Protein AF-A0A8C0ZPJ9-F1 (afdb_monomer)

Solvent-accessible surface area (backbone atoms only — not comparable to full-atom values): 14216 Å² total; per-residue (Å²): 106,87,89,75,57,76,74,27,43,64,49,70,60,66,58,49,51,51,49,51,51,51,49,54,51,54,50,51,54,45,64,75,72,60,77,87,64,88,81,41,62,67,61,54,52,54,56,61,73,70,67,79,59,62,66,65,53,30,43,52,40,4,42,54,50,37,54,54,52,50,52,61,59,44,50,65,57,77,75,31,84,90,47,42,70,64,48,46,54,53,32,56,55,54,59,74,67,51,79,59,36,16,74,31,38,68,60,57,52,51,55,49,56,57,67,43,49,63,58,52,52,52,52,53,52,51,53,50,52,50,53,52,50,53,52,50,53,52,50,49,54,50,49,54,50,51,53,53,51,53,52,53,52,55,51,49,57,52,51,52,52,52,54,53,52,51,51,54,52,52,49,50,52,52,53,50,52,52,51,54,51,51,53,52,52,50,53,51,53,52,53,49,53,53,50,53,53,53,51,52,53,52,49,52,54,49,52,52,53,51,49,56,52,49,52,56,51,50,54,51,51,52,54,50,51,51,53,50,51,52,51,57,65,44,42,62,57,51,51,51,51,49,50,52,51,53,52,50,52,51,50,55,53,53,56,64,73,77,111

Radius of gyration: 81.46 Å; Cα contacts (8 Å, |Δi|>4): 77; chains: 1; bounding box: 153×26×232 Å

Mean predicted aligned error: 17.0 Å

Structure (mmCIF, N/CA/C/O backbone):
data_AF-A0A8C0ZPJ9-F1
#
_entry.id   AF-A0A8C0ZPJ9-F1
#
loop_
_atom_site.group_PDB
_atom_site.id
_atom_site.type_symbol
_atom_site.label_atom_id
_atom_site.label_alt_id
_atom_site.label_comp_id
_atom_site.label_asym_id
_atom_site.label_entity_id
_atom_site.label_seq_id
_atom_site.pdbx_PDB_ins_code
_atom_site.Cartn_x
_atom_site.Cartn_y
_atom_site.Cartn_z
_atom_site.occupancy
_atom_site.B_iso_or_equiv
_atom_site.auth_seq_id
_atom_site.auth_comp_id
_atom_site.auth_asym_id
_atom_site.auth_atom_id
_atom_site.pdbx_PDB_model_num
ATOM 1 N N . MET A 1 1 ? -47.859 -14.891 67.555 1.00 56.28 1 MET A N 1
ATOM 2 C CA . MET A 1 1 ? -47.066 -14.096 66.585 1.00 56.28 1 MET A CA 1
ATOM 3 C C . MET A 1 1 ? -46.122 -14.914 65.710 1.00 56.28 1 MET A C 1
ATOM 5 O O . MET A 1 1 ? -46.380 -14.980 64.520 1.00 56.28 1 MET A O 1
ATOM 9 N N . VAL A 1 2 ? -45.059 -15.542 66.245 1.00 53.25 2 VAL A N 1
ATOM 10 C CA . VAL A 1 2 ? -44.016 -16.208 65.417 1.00 53.25 2 VAL A CA 1
ATOM 11 C C . VAL A 1 2 ? -44.558 -17.363 64.554 1.00 53.25 2 VAL A C 1
ATOM 13 O O . VAL A 1 2 ? -44.005 -17.638 63.501 1.00 53.25 2 VAL A O 1
ATOM 16 N N . GLN A 1 3 ? -45.667 -17.997 64.949 1.00 61.91 3 GLN A N 1
ATOM 17 C CA . GLN A 1 3 ? -46.322 -19.062 64.173 1.00 61.91 3 GLN A CA 1
ATOM 18 C C . GLN A 1 3 ? -47.399 -18.577 63.181 1.00 61.91 3 GLN A C 1
ATOM 20 O O . GLN A 1 3 ? -47.903 -19.390 62.419 1.00 61.91 3 GLN A O 1
ATOM 25 N N . GLN A 1 4 ? -47.776 -17.290 63.186 1.00 68.12 4 GLN A N 1
ATOM 26 C CA . GLN A 1 4 ? -48.921 -16.786 62.401 1.00 68.12 4 GLN A CA 1
ATOM 27 C C . GLN A 1 4 ? -48.528 -16.000 61.141 1.00 68.12 4 GLN A C 1
ATOM 29 O O . GLN A 1 4 ? -49.365 -15.841 60.260 1.00 68.12 4 GLN A O 1
ATOM 34 N N . VAL A 1 5 ? -47.282 -15.522 61.027 1.00 73.75 5 VAL A N 1
ATOM 35 C CA . VAL A 1 5 ? -46.801 -14.774 59.851 1.00 73.75 5 VAL A CA 1
ATOM 36 C 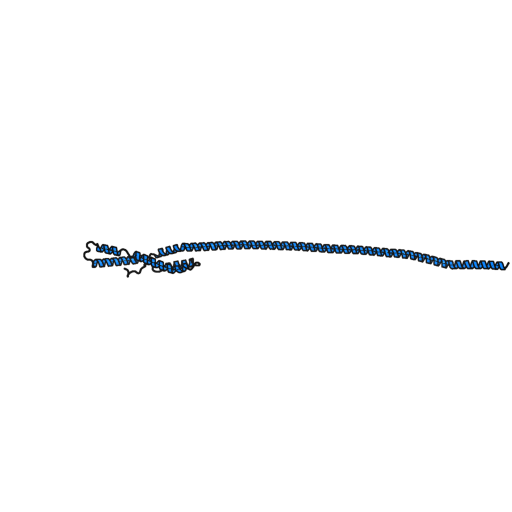C . VAL A 1 5 ? -45.525 -15.411 59.323 1.00 73.75 5 VAL A C 1
ATOM 38 O O . VAL A 1 5 ? -44.554 -15.575 60.062 1.00 73.75 5 VAL A O 1
ATOM 41 N N . SER A 1 6 ? -45.519 -15.731 58.031 1.00 81.12 6 SER A N 1
ATOM 42 C CA . SER A 1 6 ? -44.319 -16.150 57.307 1.00 81.12 6 SER A CA 1
ATOM 43 C C . SER A 1 6 ? -43.586 -14.911 56.806 1.00 81.12 6 SER A C 1
ATOM 45 O O . SER A 1 6 ? -44.037 -14.275 55.859 1.00 81.12 6 SER A O 1
ATOM 47 N N . LEU A 1 7 ? -42.456 -14.577 57.427 1.00 82.31 7 LEU A N 1
ATOM 48 C CA . LEU A 1 7 ? -41.586 -13.493 56.969 1.00 82.31 7 LEU A CA 1
ATOM 49 C C . LEU A 1 7 ? -40.670 -13.976 55.823 1.00 82.31 7 LEU A C 1
ATOM 51 O O . LEU A 1 7 ? -40.266 -15.141 55.842 1.00 82.31 7 LEU A O 1
ATOM 55 N N . PRO A 1 8 ? -40.269 -13.100 54.885 1.00 85.81 8 PRO A N 1
ATOM 56 C CA . PRO A 1 8 ? -40.706 -11.709 54.731 1.00 85.81 8 PRO A CA 1
ATOM 57 C C . PRO A 1 8 ? -42.104 -11.561 54.101 1.00 85.81 8 PRO A C 1
ATOM 59 O O . PRO A 1 8 ? -42.547 -12.405 53.324 1.00 85.81 8 PRO A O 1
ATOM 62 N N . THR A 1 9 ? -42.777 -10.456 54.423 1.00 83.81 9 THR A N 1
ATOM 63 C CA . THR A 1 9 ? -44.048 -10.025 53.817 1.00 83.81 9 THR A CA 1
ATOM 64 C C . THR A 1 9 ? -43.824 -8.831 52.891 1.00 83.81 9 THR A C 1
ATOM 66 O O . THR A 1 9 ? -42.995 -7.963 53.184 1.00 83.81 9 THR A O 1
ATOM 69 N N . ASP A 1 10 ? -44.594 -8.752 51.801 1.00 83.31 10 ASP A N 1
ATOM 70 C CA . ASP A 1 10 ? -44.470 -7.699 50.776 1.00 83.31 10 ASP A CA 1
ATOM 71 C C . ASP A 1 10 ? -44.721 -6.293 51.322 1.00 83.31 10 ASP A C 1
ATOM 73 O O . ASP A 1 10 ? -44.114 -5.317 50.883 1.00 83.31 10 ASP A O 1
ATOM 77 N N . THR A 1 11 ? -45.586 -6.189 52.327 1.00 80.94 11 THR A N 1
ATOM 78 C CA . THR A 1 11 ? -45.900 -4.932 53.002 1.00 80.94 11 THR A CA 1
ATOM 79 C C . THR A 1 11 ? -45.712 -5.072 54.507 1.00 80.94 11 THR A C 1
ATOM 81 O O . THR A 1 11 ? -45.752 -6.175 55.058 1.00 80.94 11 THR A O 1
ATOM 84 N N . LEU A 1 12 ? -45.532 -3.941 55.196 1.00 80.94 12 LEU A N 1
ATOM 85 C CA . LEU A 1 12 ? -45.555 -3.903 56.663 1.00 80.94 12 LEU A CA 1
ATOM 86 C C . LEU A 1 12 ? -46.961 -4.129 57.232 1.00 80.94 12 LEU A C 1
ATOM 88 O O . LEU A 1 12 ? -47.083 -4.419 58.417 1.00 80.94 12 LEU A O 1
ATOM 92 N N . GLN A 1 13 ? -48.005 -4.005 56.412 1.00 82.12 13 GLN A N 1
ATOM 93 C CA . GLN A 1 13 ? -49.389 -4.050 56.867 1.00 82.12 13 GLN A CA 1
ATOM 94 C C . GLN A 1 13 ? -49.740 -5.416 57.469 1.00 82.12 13 GLN A C 1
ATOM 96 O O . GLN A 1 13 ? -50.181 -5.486 58.608 1.00 82.12 13 GLN A O 1
ATOM 101 N N . GLU A 1 14 ? -49.431 -6.502 56.760 1.00 81.31 14 GLU A N 1
ATOM 102 C CA . GLU A 1 14 ? -49.690 -7.876 57.213 1.00 81.31 14 GLU A CA 1
ATOM 103 C C . GLU A 1 14 ? -49.063 -8.198 58.594 1.00 81.31 14 GLU A C 1
ATOM 105 O O . GLU A 1 14 ? -49.792 -8.606 59.505 1.00 81.31 14 GLU A O 1
ATOM 110 N N . PRO A 1 15 ? -47.755 -7.974 58.841 1.00 81.75 15 PRO A N 1
ATOM 111 C CA . PRO A 1 15 ? -47.165 -8.226 60.154 1.00 81.75 15 PRO A CA 1
ATOM 112 C C . PRO A 1 15 ? -47.636 -7.238 61.233 1.00 81.75 15 PRO A C 1
ATOM 114 O O . PRO A 1 15 ? -47.671 -7.613 62.407 1.00 81.75 15 PRO A O 1
ATOM 117 N N . LEU A 1 16 ? -48.010 -6.001 60.878 1.00 82.56 16 LEU A N 1
ATOM 118 C CA . LEU A 1 16 ? -48.587 -5.027 61.816 1.00 82.56 16 LEU A CA 1
ATOM 119 C C . LEU A 1 16 ? -50.011 -5.408 62.243 1.00 82.56 16 LEU A C 1
ATOM 121 O O . LEU A 1 16 ? -50.351 -5.276 63.423 1.00 82.56 16 LEU A O 1
ATOM 125 N N . ASP A 1 17 ? -50.823 -5.921 61.323 1.00 82.81 17 ASP A N 1
ATOM 126 C CA . ASP A 1 17 ? -52.197 -6.347 61.592 1.00 82.81 17 ASP A CA 1
ATOM 127 C C . ASP A 1 17 ? -52.212 -7.567 62.516 1.00 82.81 17 ASP A C 1
ATOM 129 O O . ASP A 1 17 ? -52.909 -7.568 63.537 1.00 82.81 17 ASP A O 1
ATOM 133 N N . VAL A 1 18 ? -51.355 -8.561 62.249 1.00 82.38 18 VAL A N 1
ATOM 134 C CA . VAL A 1 18 ? -51.201 -9.726 63.137 1.00 82.38 18 VAL A CA 1
ATOM 135 C C . VAL A 1 18 ? -50.643 -9.324 64.505 1.00 82.38 18 VAL A C 1
ATOM 137 O O . VAL A 1 18 ? -51.079 -9.851 65.531 1.00 82.38 18 VAL A O 1
ATOM 140 N N . HIS A 1 19 ? -49.727 -8.352 64.562 1.00 81.12 19 HIS A N 1
ATOM 141 C CA . HIS A 1 19 ? -49.244 -7.793 65.831 1.00 81.12 19 HIS A CA 1
ATOM 142 C C . HIS A 1 19 ? -50.356 -7.153 66.647 1.00 81.12 19 HIS A C 1
ATOM 144 O O . HIS A 1 19 ? -50.456 -7.367 67.855 1.00 81.12 19 HIS A O 1
ATOM 150 N N . THR A 1 20 ? -51.209 -6.383 65.982 1.00 82.06 20 THR A N 1
ATOM 151 C CA . THR A 1 20 ? -52.334 -5.695 66.612 1.00 82.06 20 THR A CA 1
ATOM 152 C C . THR A 1 20 ? -53.370 -6.695 67.130 1.00 82.06 20 THR A C 1
ATOM 154 O O . THR A 1 20 ? -53.852 -6.542 68.254 1.00 82.06 20 THR A O 1
ATOM 157 N N . ALA A 1 21 ? -53.655 -7.756 66.368 1.00 82.56 21 ALA A N 1
ATOM 158 C CA . ALA A 1 21 ? -54.536 -8.843 66.793 1.00 82.56 21 ALA A CA 1
ATO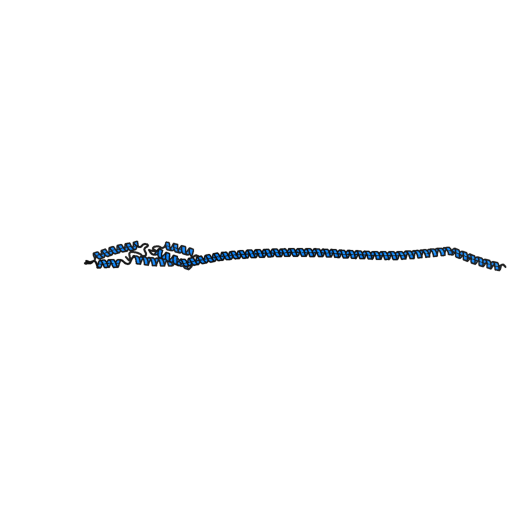M 159 C C . ALA A 1 21 ? -53.980 -9.598 68.015 1.00 82.56 21 ALA A C 1
ATOM 161 O O . ALA A 1 21 ? -54.666 -9.697 69.032 1.00 82.56 21 ALA A O 1
ATOM 162 N N . CYS A 1 22 ? -52.714 -10.032 67.970 1.00 80.81 22 CYS A N 1
ATOM 163 C CA . CYS A 1 22 ? -52.048 -10.690 69.102 1.00 80.81 22 CYS A CA 1
ATOM 164 C C . CYS A 1 22 ? -51.976 -9.790 70.345 1.00 80.81 22 CYS A C 1
ATOM 166 O O . CYS A 1 22 ? -52.149 -10.275 71.460 1.00 80.81 22 CYS A O 1
ATOM 168 N N . LYS A 1 23 ? -51.738 -8.481 70.182 1.00 77.88 23 LYS A N 1
ATOM 169 C CA . LYS A 1 23 ? -51.766 -7.518 71.295 1.00 77.88 23 LYS A CA 1
ATOM 170 C C . LYS A 1 23 ? -53.137 -7.466 71.958 1.00 77.88 23 LYS A C 1
ATOM 172 O O . LYS A 1 23 ? -53.210 -7.496 73.182 1.00 77.88 23 LYS A O 1
ATOM 177 N N . ARG A 1 24 ? -54.209 -7.385 71.164 1.00 82.62 24 ARG A N 1
ATOM 178 C CA . ARG A 1 24 ? -55.585 -7.349 71.675 1.00 82.62 24 ARG A CA 1
ATOM 179 C C . ARG A 1 24 ? -55.914 -8.615 72.468 1.00 82.62 24 ARG A C 1
ATOM 181 O O . ARG A 1 24 ? -56.459 -8.512 73.559 1.00 82.62 24 ARG A O 1
ATOM 188 N N . GLU A 1 25 ? -55.540 -9.778 71.944 1.00 82.75 25 GLU A N 1
ATOM 189 C CA . GLU A 1 25 ? -55.744 -11.073 72.601 1.00 82.75 25 GLU A CA 1
ATOM 190 C C . GLU A 1 25 ? -54.926 -11.200 73.896 1.00 82.75 25 GLU A C 1
ATOM 192 O O . GLU A 1 25 ? -55.468 -11.562 74.934 1.00 82.75 25 GLU A O 1
ATOM 197 N N . ALA A 1 26 ? -53.647 -10.808 73.879 1.00 80.50 26 ALA A N 1
ATOM 198 C CA . ALA A 1 26 ? -52.793 -10.827 75.067 1.00 80.50 26 ALA A CA 1
ATOM 199 C C . ALA A 1 26 ? -53.312 -9.905 76.183 1.00 80.50 26 ALA A C 1
ATOM 201 O O . ALA A 1 26 ? -53.250 -10.270 77.354 1.00 80.50 26 ALA A O 1
ATOM 202 N N . ILE A 1 27 ? -53.839 -8.726 75.825 1.00 80.12 27 ILE A N 1
ATOM 203 C CA . ILE A 1 27 ? -54.490 -7.823 76.781 1.00 80.12 27 ILE A CA 1
ATOM 204 C C . ILE A 1 27 ? -55.758 -8.475 77.342 1.00 80.12 27 ILE A C 1
ATOM 206 O O . ILE A 1 27 ? -55.944 -8.452 78.551 1.00 80.12 27 ILE A O 1
ATOM 210 N N . ALA A 1 28 ? -56.605 -9.088 76.509 1.00 83.75 28 ALA A N 1
ATOM 211 C CA . ALA A 1 28 ? -57.825 -9.752 76.975 1.00 83.75 28 ALA A CA 1
ATOM 212 C C . ALA A 1 28 ? -57.526 -10.882 77.978 1.00 83.75 28 ALA A C 1
ATOM 214 O O . ALA A 1 28 ? -58.084 -10.888 79.072 1.00 83.75 28 ALA A O 1
ATOM 215 N N . VAL A 1 29 ? -56.573 -11.764 77.658 1.00 83.75 29 VAL A N 1
ATOM 216 C CA . VAL A 1 29 ? -56.131 -12.846 78.558 1.00 83.75 29 VAL A CA 1
ATOM 217 C C . VAL A 1 29 ? -55.549 -12.291 79.862 1.00 83.75 29 VAL A C 1
ATOM 219 O O . VAL A 1 29 ? -55.811 -12.818 80.940 1.00 83.75 29 VAL A O 1
ATOM 222 N N . PHE A 1 30 ? -54.775 -11.205 79.791 1.00 83.12 30 PHE A N 1
ATOM 223 C CA . PHE A 1 30 ? -54.250 -10.542 80.984 1.00 83.12 30 PHE A CA 1
ATOM 224 C C . PHE A 1 30 ? -55.369 -9.959 81.862 1.00 83.12 30 PHE A C 1
ATOM 226 O O . PHE A 1 30 ? -55.326 -10.110 83.081 1.00 83.12 30 PHE A O 1
ATOM 233 N N . MET A 1 31 ? -56.394 -9.347 81.265 1.00 79.88 31 MET A N 1
ATOM 234 C CA . MET A 1 31 ? -57.540 -8.802 82.002 1.00 79.88 31 MET A CA 1
ATOM 235 C C . MET A 1 31 ? -58.374 -9.900 82.678 1.00 79.88 31 MET A C 1
ATOM 237 O O . MET A 1 31 ? -58.888 -9.671 83.766 1.00 79.88 31 MET A O 1
ATOM 241 N N . GLU A 1 32 ? -58.478 -11.092 82.080 1.00 83.88 32 GLU A N 1
ATOM 242 C CA . GLU A 1 32 ? -59.177 -12.240 82.682 1.00 83.88 32 GLU A CA 1
ATOM 243 C C . GLU A 1 32 ? -58.419 -12.865 83.863 1.00 83.88 32 GLU A C 1
ATOM 245 O O . GLU A 1 32 ? -59.039 -13.381 84.792 1.00 83.88 32 GLU A O 1
ATOM 250 N N . LEU A 1 33 ? -57.082 -12.840 83.830 1.00 81.00 33 LEU A N 1
ATOM 251 C CA . LEU A 1 33 ? -56.228 -13.531 84.805 1.00 81.00 33 LEU A CA 1
ATOM 252 C C . LEU A 1 33 ? -55.614 -12.612 85.869 1.00 81.00 33 LEU A C 1
ATOM 254 O O . LEU A 1 33 ? -55.061 -13.106 86.855 1.00 81.00 33 LEU A O 1
ATOM 258 N N . SER A 1 34 ? -55.659 -11.293 85.679 1.00 78.44 34 SER A N 1
ATOM 259 C CA . SER A 1 34 ? -55.078 -10.341 86.628 1.00 78.44 34 SER A CA 1
ATOM 260 C C . SER A 1 34 ? -56.004 -10.092 87.823 1.00 78.44 34 SER A C 1
ATOM 262 O O . SER A 1 34 ? -57.226 -10.032 87.703 1.00 78.44 34 SER A O 1
ATOM 264 N N . PHE A 1 35 ? -55.412 -9.946 89.009 1.00 72.19 35 PHE A N 1
ATOM 265 C CA . PHE A 1 35 ? -56.122 -9.619 90.244 1.00 72.19 35 PHE A CA 1
ATOM 266 C C . PHE A 1 35 ? -55.352 -8.521 90.986 1.00 72.19 35 PHE A C 1
ATOM 268 O O . PHE A 1 35 ? -54.168 -8.702 91.270 1.00 72.19 35 PHE A O 1
ATOM 275 N N . LYS A 1 36 ? -56.032 -7.411 91.317 1.00 76.06 36 LYS A N 1
ATOM 276 C CA . LYS A 1 36 ? -55.493 -6.233 92.036 1.00 76.06 36 LYS A CA 1
ATOM 277 C C . LYS A 1 36 ? -54.350 -5.475 91.331 1.00 76.06 36 LYS A C 1
ATOM 279 O O . LYS A 1 36 ? -53.351 -5.148 91.966 1.00 76.06 36 LYS A O 1
ATOM 284 N N . ASP A 1 37 ? -54.498 -5.147 90.046 1.00 77.38 37 ASP A N 1
ATOM 285 C CA . ASP A 1 37 ? -53.611 -4.185 89.354 1.00 77.38 37 ASP A CA 1
ATOM 286 C C . ASP A 1 37 ? -54.162 -2.746 89.443 1.00 77.38 37 ASP A C 1
ATOM 288 O O . ASP A 1 37 ? -54.372 -2.073 88.437 1.00 77.38 37 ASP A O 1
ATOM 292 N N . ASP A 1 38 ? -54.451 -2.275 90.662 1.00 73.69 38 ASP A N 1
ATOM 293 C CA . ASP A 1 38 ? -55.139 -0.990 90.889 1.00 73.69 38 ASP A CA 1
ATOM 294 C C . ASP A 1 38 ? -54.315 0.223 90.404 1.00 73.69 38 ASP A C 1
ATOM 296 O O . ASP A 1 38 ? -54.875 1.268 90.071 1.00 73.69 38 ASP A O 1
ATOM 300 N N . ASN A 1 39 ? -52.989 0.064 90.313 1.00 78.56 39 ASN A N 1
ATOM 301 C CA . ASN A 1 39 ? -52.046 1.096 89.872 1.00 78.56 39 ASN A CA 1
ATOM 302 C C . ASN A 1 39 ? -51.645 0.970 88.387 1.00 78.56 39 ASN A C 1
ATOM 304 O O . ASN A 1 39 ? -50.845 1.776 87.923 1.00 78.56 39 ASN A O 1
ATOM 308 N N . GLN A 1 40 ? -52.159 -0.028 87.651 1.00 78.81 40 GLN A N 1
ATOM 309 C CA . GLN A 1 40 ? -51.849 -0.308 86.234 1.00 78.81 40 GLN A CA 1
ATOM 310 C C . GLN A 1 40 ? -50.366 -0.596 85.906 1.00 78.81 40 GLN A C 1
ATOM 312 O O . GLN A 1 40 ? -49.996 -0.676 84.732 1.00 78.81 40 GLN A O 1
ATOM 317 N N . GLU A 1 41 ? -49.498 -0.796 86.903 1.00 79.25 41 GLU A N 1
ATOM 318 C CA . GLU A 1 41 ? -48.062 -1.029 86.684 1.00 79.25 41 GLU A CA 1
ATOM 319 C C . GLU A 1 41 ? -47.800 -2.317 85.886 1.00 79.25 41 GLU A C 1
ATOM 321 O O . GLU A 1 41 ? -46.882 -2.371 85.058 1.00 79.25 41 GLU A O 1
ATOM 326 N N . LEU A 1 42 ? -48.599 -3.369 86.109 1.00 76.06 42 LEU A N 1
ATOM 327 C CA . LEU A 1 42 ? -48.441 -4.637 85.393 1.00 76.06 42 LEU A CA 1
ATOM 328 C C . LEU A 1 42 ? -48.941 -4.519 83.945 1.00 76.06 42 LEU A C 1
ATOM 330 O O . LEU A 1 42 ? -48.289 -5.035 83.027 1.00 76.06 42 LEU A O 1
ATOM 334 N N . GLN A 1 43 ? -50.034 -3.784 83.722 1.00 75.62 43 GLN A N 1
ATOM 335 C CA . GLN A 1 43 ? -50.542 -3.458 82.390 1.00 75.62 43 GLN A CA 1
ATOM 336 C C . GLN A 1 43 ? -49.552 -2.606 81.572 1.00 75.62 43 GLN A C 1
ATOM 338 O O . GLN A 1 43 ? -49.296 -2.916 80.403 1.00 75.62 43 GLN A O 1
ATOM 343 N N . GLU A 1 44 ? -48.938 -1.578 82.165 1.00 77.88 44 GLU A N 1
ATOM 344 C CA . GLU A 1 44 ? -47.917 -0.759 81.494 1.00 77.88 44 GLU A CA 1
ATOM 345 C C . GLU A 1 44 ? -46.712 -1.605 81.060 1.00 77.88 44 GLU A C 1
ATOM 347 O O . GLU A 1 44 ? -46.240 -1.511 79.919 1.00 77.88 44 GLU A O 1
ATOM 352 N N . ARG A 1 45 ? -46.250 -2.512 81.931 1.00 76.75 45 ARG A N 1
ATOM 353 C CA . ARG A 1 45 ? -45.131 -3.416 81.626 1.00 76.75 45 ARG A CA 1
ATOM 354 C C . ARG A 1 45 ? -45.440 -4.355 80.454 1.00 76.75 45 ARG A C 1
ATOM 356 O O . ARG A 1 45 ? -44.561 -4.593 79.621 1.00 76.75 45 ARG A O 1
ATOM 363 N N . LEU A 1 46 ? -46.677 -4.849 80.349 1.00 76.88 46 LEU A N 1
ATOM 364 C CA . LEU A 1 46 ? -47.131 -5.707 79.246 1.00 76.88 46 LEU A CA 1
ATOM 365 C C . LEU A 1 46 ? -47.110 -4.970 77.896 1.00 76.88 46 LEU A C 1
ATOM 367 O O . LEU A 1 46 ? -46.638 -5.516 76.892 1.00 76.88 46 LEU A O 1
ATOM 371 N N . VAL A 1 47 ? -47.580 -3.718 77.862 1.00 72.69 47 VAL A N 1
ATOM 372 C CA . VAL A 1 47 ? -47.604 -2.895 76.639 1.00 72.69 47 VAL A CA 1
ATOM 373 C C . VAL A 1 47 ? -46.185 -2.619 76.131 1.00 72.69 47 VAL A C 1
ATOM 375 O O . VAL A 1 47 ? -45.936 -2.719 74.924 1.00 72.69 47 VAL A O 1
ATOM 378 N N . VAL A 1 48 ? -45.243 -2.336 77.038 1.00 67.81 48 VAL A N 1
ATOM 379 C CA . VAL A 1 48 ? -43.837 -2.053 76.704 1.00 67.81 48 VAL A CA 1
ATOM 380 C C . VAL A 1 48 ? -43.134 -3.274 76.100 1.00 67.81 48 VAL A C 1
ATOM 382 O O . VAL A 1 48 ? -42.458 -3.146 75.076 1.00 67.81 48 VAL A O 1
ATOM 385 N N . ILE A 1 49 ? -43.323 -4.468 76.674 1.00 66.69 49 ILE A N 1
ATOM 386 C CA . ILE A 1 49 ? -42.702 -5.712 76.178 1.00 66.69 49 ILE A CA 1
ATOM 387 C C . ILE A 1 49 ? -43.204 -6.057 74.764 1.00 66.69 49 ILE A C 1
ATOM 389 O O . ILE A 1 49 ? -42.432 -6.511 73.918 1.00 66.69 49 ILE A O 1
ATOM 393 N N . ASN A 1 50 ? -44.472 -5.764 74.464 1.00 62.34 50 ASN A N 1
ATOM 394 C CA . ASN A 1 50 ? -45.083 -6.056 73.168 1.00 62.34 50 ASN A CA 1
ATOM 395 C C . ASN A 1 50 ? -44.810 -5.003 72.076 1.00 62.34 50 ASN A C 1
ATOM 397 O O . ASN A 1 50 ? -45.275 -5.168 70.951 1.00 62.34 50 ASN A O 1
ATOM 401 N N . PHE A 1 51 ? -44.102 -3.898 72.329 1.00 56.62 51 PHE A N 1
ATOM 402 C CA . PHE A 1 51 ? -44.050 -2.799 71.351 1.00 56.62 51 PHE A CA 1
ATOM 403 C C . PHE A 1 51 ? -42.961 -2.917 70.270 1.00 56.62 51 PHE A C 1
ATOM 405 O O . PHE A 1 51 ? -43.076 -2.266 69.237 1.00 56.62 51 PHE A O 1
ATOM 412 N N . LYS A 1 52 ? -41.917 -3.737 70.452 1.00 55.72 52 LYS A N 1
ATOM 413 C CA . LYS A 1 52 ? -40.625 -3.456 69.789 1.00 55.72 52 LYS A CA 1
ATOM 414 C C . LYS A 1 52 ? -40.156 -4.323 68.610 1.00 55.72 52 LYS A C 1
ATOM 416 O O . LYS A 1 52 ? -39.063 -4.062 68.127 1.00 55.72 52 LYS A O 1
ATOM 421 N N . ALA A 1 53 ? -40.888 -5.325 68.116 1.00 64.19 53 ALA A N 1
ATOM 422 C CA . ALA A 1 53 ? -40.220 -6.388 67.337 1.00 64.19 53 ALA A CA 1
ATOM 423 C C . ALA A 1 53 ? -40.695 -6.768 65.910 1.00 64.19 53 ALA A C 1
ATOM 425 O O . ALA A 1 53 ? -39.886 -7.395 65.224 1.00 64.19 53 ALA A O 1
ATOM 426 N N . PRO A 1 54 ? -41.918 -6.493 65.413 1.00 65.94 54 PRO A N 1
ATOM 427 C CA . PRO A 1 54 ? -42.371 -7.121 64.161 1.00 65.94 54 PRO A CA 1
ATOM 428 C C . PRO A 1 54 ? -41.835 -6.457 62.880 1.00 65.94 54 PRO A C 1
ATOM 430 O O . PRO A 1 54 ? -41.469 -7.174 61.951 1.00 65.94 54 PRO A O 1
ATOM 433 N N . SER A 1 55 ? -41.724 -5.123 62.827 1.00 70.38 55 SER A N 1
ATOM 434 C CA . SER A 1 55 ? -41.228 -4.411 61.634 1.00 70.38 55 SER A CA 1
ATOM 435 C C . SER A 1 55 ? -39.745 -4.681 61.375 1.00 70.38 55 SER A C 1
ATOM 437 O O . SER A 1 55 ? -39.378 -5.069 60.272 1.00 70.38 55 SER A O 1
ATOM 439 N N . LEU A 1 56 ? -38.911 -4.584 62.417 1.00 78.00 56 LEU A N 1
ATOM 440 C CA . LEU A 1 56 ? -37.471 -4.847 62.335 1.00 78.00 56 LEU A CA 1
ATOM 441 C C . LEU A 1 56 ? -37.173 -6.279 61.873 1.00 78.00 56 LEU A C 1
ATOM 443 O O . LEU A 1 56 ? -36.311 -6.486 61.024 1.00 78.00 56 LEU A O 1
ATOM 447 N N . LYS A 1 57 ? -37.920 -7.270 62.380 1.00 81.25 57 LYS A N 1
ATOM 448 C CA . LYS A 1 57 ? -37.766 -8.671 61.957 1.00 81.25 57 LYS A CA 1
ATOM 449 C C . LYS A 1 57 ? -38.180 -8.889 60.499 1.00 81.25 57 LYS A C 1
ATOM 451 O O . LYS A 1 57 ? -37.548 -9.691 59.818 1.00 81.25 57 LYS A O 1
ATOM 456 N N . ASN A 1 58 ? -39.211 -8.189 60.015 1.00 84.88 58 ASN A N 1
ATOM 457 C CA . ASN A 1 58 ? -39.621 -8.263 58.610 1.00 84.88 58 ASN A CA 1
ATOM 458 C C . ASN A 1 58 ? -38.592 -7.610 57.678 1.00 84.88 58 ASN A C 1
ATOM 460 O O . ASN A 1 58 ? -38.239 -8.185 56.652 1.00 84.88 58 ASN A O 1
ATOM 464 N N . GLU A 1 59 ? -38.077 -6.437 58.050 1.00 87.00 59 GLU A N 1
ATOM 465 C CA . GLU A 1 59 ? -37.021 -5.752 57.300 1.00 87.00 59 GLU A CA 1
ATOM 466 C C . GLU A 1 59 ? -35.745 -6.592 57.225 1.00 87.00 59 GLU A C 1
ATOM 468 O O . GLU A 1 59 ? -35.179 -6.743 56.145 1.00 87.00 59 GLU A O 1
ATOM 473 N N . GLU A 1 60 ? -35.315 -7.192 58.339 1.00 87.94 60 GLU A N 1
ATOM 474 C CA . GLU A 1 60 ? -34.127 -8.048 58.366 1.00 87.94 60 GLU A CA 1
ATOM 475 C C . GLU A 1 60 ? -34.315 -9.323 57.525 1.00 87.94 60 GLU A C 1
ATOM 477 O O . GLU A 1 60 ? -33.410 -9.719 56.785 1.00 87.94 60 GLU A O 1
ATOM 482 N N . ALA A 1 61 ? -35.494 -9.952 57.593 1.00 88.25 61 ALA A N 1
ATOM 483 C CA . ALA A 1 61 ? -35.827 -11.109 56.764 1.00 88.25 61 ALA A CA 1
ATOM 484 C C . ALA A 1 61 ? -35.869 -10.749 55.269 1.00 88.25 61 ALA A C 1
ATOM 486 O O . ALA A 1 61 ? -35.317 -11.481 54.447 1.00 88.25 61 ALA A O 1
ATOM 487 N N . SER A 1 62 ? -36.465 -9.602 54.923 1.00 90.81 62 SER A N 1
ATOM 488 C CA . SER A 1 62 ? -36.542 -9.094 53.549 1.00 90.81 62 SER A CA 1
ATOM 489 C C . SER A 1 62 ? -35.153 -8.771 53.001 1.00 90.81 62 SER A C 1
ATOM 491 O O . SER A 1 62 ? -34.827 -9.177 51.887 1.00 90.81 62 SER A O 1
ATOM 493 N N . LEU A 1 63 ? -34.298 -8.134 53.807 1.00 91.50 63 LEU A N 1
ATOM 494 C CA . LEU A 1 63 ? -32.912 -7.843 53.452 1.00 91.50 63 LEU A CA 1
ATOM 495 C C . LEU A 1 63 ? -32.124 -9.128 53.163 1.00 91.50 63 LEU A C 1
ATOM 497 O O . LEU A 1 63 ? -31.517 -9.246 52.098 1.00 91.50 63 LEU A O 1
ATOM 501 N N . LYS A 1 64 ? -32.166 -10.104 54.082 1.00 92.38 64 LYS A N 1
ATOM 502 C CA . LYS A 1 64 ? -31.465 -11.392 53.935 1.00 92.38 64 LYS A CA 1
ATOM 503 C C . LYS A 1 64 ? -31.932 -12.159 52.700 1.00 92.38 64 LYS A C 1
ATOM 505 O O . LYS A 1 64 ? -31.096 -12.659 51.949 1.00 92.38 64 LYS A O 1
ATOM 510 N N . TYR A 1 65 ? -33.245 -12.231 52.479 1.00 92.19 65 TYR A N 1
ATOM 511 C CA . TYR A 1 65 ? -33.824 -12.900 51.315 1.00 92.19 65 TYR A CA 1
ATOM 512 C C . TYR A 1 65 ? -33.389 -12.229 50.005 1.00 92.19 65 TYR A C 1
ATOM 514 O O . TYR A 1 65 ? -32.823 -12.886 49.132 1.00 92.19 65 TYR A O 1
ATOM 522 N N . CYS A 1 66 ? -33.559 -10.906 49.903 1.00 92.25 66 CYS A N 1
ATOM 523 C CA . CYS A 1 66 ? -33.199 -10.140 48.712 1.00 92.25 66 CYS A CA 1
ATOM 524 C C . CYS A 1 66 ? -31.711 -10.250 48.371 1.00 92.25 66 CYS A C 1
ATOM 526 O O . CYS A 1 66 ? -31.370 -10.426 47.205 1.00 92.25 66 CYS A O 1
ATOM 528 N N . GLN A 1 67 ? -30.822 -10.165 49.365 1.00 92.00 67 GLN A N 1
ATOM 529 C CA . GLN A 1 67 ? -29.381 -10.306 49.146 1.00 92.00 67 GLN A CA 1
ATOM 530 C C . GLN A 1 67 ? -29.003 -11.714 48.671 1.00 92.00 67 GLN A C 1
ATOM 532 O O . GLN A 1 67 ? -28.168 -11.854 47.777 1.00 92.00 67 GLN A O 1
ATOM 537 N N . ALA A 1 68 ? -29.612 -12.756 49.248 1.00 92.88 68 ALA A N 1
ATOM 538 C CA . ALA A 1 68 ? -29.330 -14.139 48.878 1.00 92.88 68 ALA A CA 1
ATOM 539 C C . ALA A 1 68 ? -29.788 -14.458 47.449 1.00 92.88 68 ALA A C 1
ATOM 541 O O . ALA A 1 68 ? -29.018 -15.038 46.684 1.00 92.88 68 ALA A O 1
ATOM 542 N N . GLU A 1 69 ? -31.005 -14.057 47.076 1.00 93.62 69 GLU A N 1
ATOM 543 C CA . GLU A 1 69 ? -31.516 -14.280 45.721 1.00 93.62 69 GLU A CA 1
ATOM 544 C C . GLU A 1 69 ? -30.763 -13.441 44.691 1.00 93.62 69 GLU A C 1
ATOM 546 O O . GLU A 1 69 ? -30.323 -13.985 43.680 1.00 93.62 69 GLU A O 1
ATOM 551 N N . LEU A 1 70 ? -30.500 -12.160 44.981 1.00 92.38 70 LEU A N 1
ATOM 552 C CA . LEU A 1 70 ? -29.714 -11.296 44.100 1.00 92.38 70 LEU A CA 1
ATOM 553 C C . LEU A 1 70 ? -28.319 -11.876 43.830 1.00 92.38 70 LEU A C 1
ATOM 555 O O . LEU A 1 70 ? -27.852 -11.853 42.693 1.00 92.38 70 LEU A O 1
ATOM 559 N N . LYS A 1 71 ? -27.658 -12.436 44.852 1.00 90.88 71 LYS A N 1
ATOM 560 C CA . LYS A 1 71 ? -26.352 -13.087 44.696 1.00 90.88 71 LYS A CA 1
ATOM 561 C C . LYS A 1 71 ? -26.418 -14.278 43.735 1.00 90.88 71 LYS A C 1
ATOM 563 O O . LYS A 1 71 ? -25.534 -14.404 42.899 1.00 90.88 71 LYS A O 1
ATOM 568 N N . LYS A 1 72 ? -27.461 -15.112 43.822 1.00 90.81 72 LYS A N 1
ATOM 569 C CA . LYS A 1 72 ? -27.647 -16.262 42.920 1.00 90.81 72 LYS A CA 1
ATOM 570 C C . LYS A 1 72 ? -27.891 -15.818 41.483 1.00 90.81 72 LYS A C 1
ATOM 572 O O . LYS A 1 72 ? -27.235 -16.295 40.567 1.00 90.81 72 LYS A O 1
ATOM 577 N N . ILE A 1 73 ? -28.825 -14.889 41.272 1.00 91.69 73 ILE A N 1
ATOM 578 C CA . ILE A 1 73 ? -29.178 -14.471 39.909 1.00 91.69 73 ILE A CA 1
ATOM 579 C C . ILE A 1 73 ? -28.054 -13.671 39.242 1.00 91.69 73 ILE A C 1
ATOM 581 O O . ILE A 1 73 ? -27.942 -13.714 38.025 1.00 91.69 73 ILE A O 1
ATOM 585 N N . SER A 1 74 ? -27.215 -12.968 40.015 1.00 90.00 74 SER A N 1
ATOM 586 C CA . SER A 1 74 ? -26.099 -12.161 39.494 1.00 90.00 74 SER A CA 1
ATOM 587 C C . SER A 1 74 ? -24.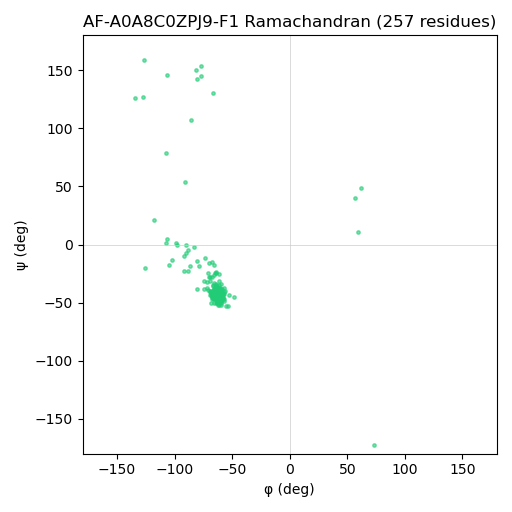788 -12.931 39.315 1.00 90.00 74 SER A C 1
ATOM 589 O O . SER A 1 74 ? -23.843 -12.380 38.755 1.00 90.00 74 SER A O 1
ATOM 591 N N . GLU A 1 75 ? -24.726 -14.200 39.717 1.00 87.62 75 GLU A N 1
ATOM 592 C CA . GLU A 1 75 ? -23.550 -15.067 39.558 1.00 87.62 75 GLU A CA 1
ATOM 593 C C . GLU A 1 75 ? -23.028 -15.124 38.100 1.00 87.62 75 GLU A C 1
ATOM 595 O O . GLU A 1 75 ? -21.832 -14.905 37.890 1.00 87.62 75 GLU A O 1
ATOM 600 N N . PRO A 1 76 ? -23.887 -15.239 37.061 1.00 84.25 76 PRO A N 1
ATOM 601 C CA . PRO A 1 76 ? -23.452 -15.232 35.657 1.00 84.25 76 PRO A CA 1
ATOM 602 C C . PRO A 1 76 ? -22.843 -13.899 35.184 1.00 84.25 76 PRO A C 1
ATOM 604 O O . PRO A 1 76 ? -22.168 -13.844 34.150 1.00 84.25 76 PRO A O 1
ATOM 607 N N . LEU A 1 77 ? -23.083 -12.804 35.914 1.00 82.50 77 LEU A N 1
ATOM 608 C CA . LEU A 1 77 ? -22.551 -11.479 35.586 1.00 82.50 77 LEU A CA 1
ATOM 609 C C . LEU A 1 77 ? -21.036 -11.396 35.835 1.00 82.50 77 LEU A C 1
ATOM 611 O O . LEU A 1 77 ? -20.352 -10.589 35.212 1.00 82.50 77 LEU A O 1
ATOM 615 N N . ILE A 1 78 ? -20.510 -12.246 36.723 1.00 69.19 78 ILE A N 1
ATOM 616 C CA . ILE A 1 78 ? -19.081 -12.319 37.058 1.00 69.19 78 ILE A CA 1
ATOM 617 C C . ILE A 1 78 ? -18.290 -12.999 35.928 1.00 69.19 78 ILE A C 1
ATOM 619 O O . ILE A 1 78 ? -17.137 -12.653 35.672 1.00 69.19 78 ILE A O 1
ATOM 623 N N . GLU A 1 79 ? -18.912 -13.940 35.216 1.00 66.12 79 GLU A N 1
ATOM 624 C CA . GLU A 1 79 ? -18.234 -14.783 34.224 1.00 66.12 79 GLU A CA 1
ATOM 625 C C . GLU A 1 79 ? -18.274 -14.204 32.797 1.00 66.12 79 GLU A C 1
ATOM 627 O O . GLU A 1 79 ? -17.413 -14.508 31.970 1.00 66.12 79 GLU A O 1
ATOM 632 N N . SER A 1 80 ? -19.231 -13.323 32.486 1.00 62.31 80 SER A N 1
ATOM 633 C CA . SER A 1 80 ? -19.534 -12.905 31.108 1.00 62.31 80 SER A CA 1
ATOM 634 C C . SER A 1 80 ? -19.081 -11.476 30.771 1.00 62.31 80 SER A C 1
ATOM 636 O O . SER A 1 80 ? -19.870 -10.541 30.664 1.00 62.31 80 SER A O 1
ATOM 638 N N . HIS A 1 81 ? -17.784 -11.297 30.503 1.00 63.75 81 HIS A N 1
ATOM 639 C CA . HIS A 1 81 ? -17.234 -9.987 30.113 1.00 63.75 81 HIS A CA 1
ATOM 640 C C . HIS A 1 81 ? -17.708 -9.496 28.728 1.00 63.75 81 HIS A C 1
ATOM 642 O O . HIS A 1 81 ? -17.792 -8.291 28.503 1.00 63.75 81 HIS A O 1
ATOM 648 N N . SER A 1 82 ? -18.036 -10.398 27.793 1.00 69.00 82 SER A N 1
ATOM 649 C CA . SER A 1 82 ? -18.446 -10.042 26.421 1.00 69.00 82 SER A CA 1
ATOM 650 C C . SER A 1 82 ? -19.950 -9.793 26.252 1.00 69.00 82 SER A C 1
ATOM 652 O O . SER A 1 82 ? -20.343 -9.084 25.330 1.00 69.00 82 SER A O 1
ATOM 654 N N . LEU A 1 83 ? -20.789 -10.344 27.136 1.00 77.44 83 LEU A N 1
ATOM 655 C CA . LEU A 1 83 ? -22.258 -10.252 27.082 1.00 77.44 83 LEU A CA 1
ATOM 656 C C . LEU A 1 83 ? -22.847 -9.531 28.300 1.00 77.44 83 LEU A C 1
ATOM 658 O O . LEU A 1 83 ? -24.030 -9.672 28.599 1.00 77.44 83 LEU A O 1
ATOM 662 N N . TYR A 1 84 ? -22.029 -8.736 28.988 1.00 83.44 84 TYR A N 1
ATOM 663 C CA . TYR A 1 84 ? -22.368 -8.103 30.258 1.00 83.44 84 TYR A CA 1
ATOM 664 C C . TYR A 1 84 ? -23.736 -7.393 30.253 1.00 83.44 84 TYR A C 1
ATOM 666 O O . TYR A 1 84 ? -24.532 -7.593 31.163 1.00 83.44 84 TYR A O 1
ATOM 674 N N . LEU A 1 85 ? -24.048 -6.614 29.208 1.00 82.06 85 LEU A N 1
ATOM 675 C CA . LEU A 1 85 ? -25.332 -5.904 29.079 1.00 82.06 85 LEU A CA 1
ATOM 676 C C . LEU A 1 85 ? -26.532 -6.853 28.947 1.00 82.06 85 LEU A C 1
ATOM 678 O O . LEU A 1 85 ? -27.571 -6.634 29.567 1.00 82.06 85 LEU A O 1
ATOM 682 N N . GLU A 1 86 ? -26.390 -7.915 28.154 1.00 84.88 86 GLU A N 1
ATOM 683 C CA . GLU A 1 86 ? -27.456 -8.895 27.939 1.00 84.88 86 GLU A CA 1
ATOM 684 C C . GLU A 1 86 ? -27.708 -9.715 29.210 1.00 84.88 86 GLU A C 1
ATOM 686 O O . GLU A 1 86 ? -28.853 -9.963 29.591 1.00 84.88 86 GLU A O 1
ATOM 691 N N . VAL A 1 87 ? -26.634 -10.098 29.902 1.00 87.50 87 VAL A N 1
ATOM 692 C CA . VAL A 1 87 ? -26.718 -10.815 31.175 1.00 87.50 87 VAL A CA 1
ATOM 693 C C . VAL A 1 87 ? -27.290 -9.907 32.262 1.00 87.50 87 VAL A C 1
ATOM 695 O O . VAL A 1 87 ? -28.190 -10.339 32.977 1.00 87.50 87 VAL A O 1
ATOM 698 N N . LYS A 1 88 ? -26.888 -8.631 32.331 1.00 88.12 88 LYS A N 1
ATOM 699 C CA . LYS A 1 88 ? -27.469 -7.645 33.256 1.00 88.12 88 LYS A CA 1
ATOM 700 C C . LYS A 1 88 ? -28.979 -7.511 33.063 1.00 88.12 88 LYS A C 1
ATOM 702 O O . LYS A 1 88 ? -29.710 -7.628 34.039 1.00 88.12 88 LYS A O 1
ATOM 707 N N . MET A 1 89 ? -29.463 -7.351 31.828 1.00 88.50 89 MET A N 1
ATOM 708 C CA . MET A 1 89 ? -30.910 -7.286 31.565 1.00 88.50 89 MET A CA 1
ATOM 709 C C . MET A 1 89 ? -31.657 -8.523 32.084 1.00 88.50 89 MET A C 1
ATOM 711 O O . MET A 1 89 ? -32.738 -8.394 32.658 1.00 88.50 89 MET A O 1
ATOM 715 N N . LYS A 1 90 ? -31.077 -9.720 31.924 1.00 90.81 90 LYS A N 1
ATOM 716 C CA . LYS A 1 90 ? -31.663 -10.965 32.447 1.00 90.81 90 LYS A CA 1
ATOM 717 C C . LYS A 1 90 ? -31.694 -10.982 33.979 1.00 90.81 90 LYS A C 1
ATOM 719 O O . LYS A 1 90 ? -32.688 -11.423 34.547 1.00 90.81 90 LYS A O 1
ATOM 724 N N . VAL A 1 91 ? -30.657 -10.465 34.642 1.00 91.00 91 VAL A N 1
ATOM 725 C CA . VAL A 1 91 ? -30.613 -10.304 36.108 1.00 91.00 91 VAL A CA 1
ATOM 726 C C . VAL A 1 91 ? -31.699 -9.345 36.593 1.00 91.00 91 VAL A C 1
ATOM 728 O O . VAL A 1 91 ? -32.414 -9.662 37.541 1.00 91.00 91 VAL A O 1
ATOM 731 N N . GLU A 1 92 ? -31.859 -8.194 35.938 1.00 91.06 92 GLU A N 1
ATOM 732 C CA . GLU A 1 92 ? -32.878 -7.205 36.307 1.00 91.06 92 GLU A CA 1
ATOM 733 C C . GLU A 1 92 ? -34.297 -7.774 36.167 1.00 91.06 92 GLU A C 1
ATOM 735 O O . GLU A 1 92 ? -35.113 -7.630 37.078 1.00 91.06 92 GLU A O 1
ATOM 740 N N . GLN A 1 93 ? -34.576 -8.482 35.067 1.00 92.00 93 GLN A N 1
ATOM 741 C CA . GLN A 1 93 ? -35.857 -9.162 34.857 1.00 92.00 93 GLN A CA 1
ATOM 742 C C . GLN A 1 93 ? -36.100 -10.267 35.889 1.00 92.00 93 GLN A C 1
ATOM 744 O O . GLN A 1 93 ? -37.184 -10.342 36.463 1.00 92.00 93 GLN A O 1
ATOM 749 N N . ALA A 1 94 ? -35.096 -11.108 36.155 1.00 92.25 94 ALA A N 1
ATOM 750 C CA . ALA A 1 94 ? -35.208 -12.183 37.136 1.00 92.25 94 ALA A CA 1
ATOM 751 C C . ALA A 1 94 ? -35.489 -11.641 38.545 1.00 92.25 94 ALA A C 1
ATOM 753 O O . ALA A 1 94 ? -36.313 -12.208 39.258 1.00 92.25 94 ALA A O 1
ATOM 754 N N . TYR A 1 95 ? -34.862 -10.523 38.924 1.00 92.06 95 TYR A N 1
ATOM 755 C CA . TYR A 1 95 ? -35.080 -9.895 40.226 1.00 92.06 95 TYR A CA 1
ATOM 756 C C . TYR A 1 95 ? -36.504 -9.342 40.386 1.00 92.06 95 TYR A C 1
ATOM 758 O O . TYR A 1 95 ? -37.117 -9.526 41.434 1.00 92.06 95 TYR A O 1
ATOM 766 N N . GLN A 1 96 ? -37.060 -8.708 39.345 1.00 88.12 96 GLN A N 1
ATOM 767 C CA . GLN A 1 96 ? -38.431 -8.171 39.364 1.00 88.12 96 GLN A CA 1
ATOM 768 C C . GLN A 1 96 ? -39.510 -9.255 39.490 1.00 88.12 96 GLN A C 1
ATOM 770 O O . GLN A 1 96 ? -40.614 -8.971 39.950 1.00 88.12 96 GLN A O 1
ATOM 775 N N . LEU A 1 97 ? -39.201 -10.484 39.074 1.00 90.94 97 LEU A N 1
ATOM 776 C CA . LEU A 1 97 ? -40.115 -11.625 39.122 1.00 90.94 97 LEU A CA 1
ATOM 777 C C . LEU A 1 97 ? -40.023 -12.426 40.432 1.00 90.94 97 LEU A C 1
ATOM 779 O O . LEU A 1 97 ? -40.743 -13.415 40.585 1.00 90.94 97 LEU A O 1
ATOM 783 N N . LEU A 1 98 ? -39.151 -12.040 41.373 1.00 88.56 98 LEU A N 1
ATOM 784 C CA . LEU A 1 98 ? -39.006 -12.750 42.641 1.00 88.56 98 LEU A CA 1
ATOM 785 C C . LEU A 1 98 ? -40.277 -12.620 43.501 1.00 88.56 98 LEU A C 1
ATOM 787 O O . LEU A 1 98 ? -40.755 -11.509 43.740 1.00 88.56 98 LEU A O 1
ATOM 791 N N . PRO A 1 99 ? -40.820 -13.733 44.021 1.00 83.19 99 PRO A N 1
ATOM 792 C CA . PRO A 1 99 ? -41.954 -13.684 44.930 1.00 83.19 99 PRO A CA 1
ATOM 793 C C . PRO A 1 99 ? -41.512 -13.259 46.337 1.00 83.19 99 PRO A C 1
ATOM 795 O O . PRO A 1 99 ? -40.462 -13.679 46.817 1.00 83.19 99 PRO A O 1
ATOM 798 N N . ARG A 1 100 ? -42.362 -12.504 47.046 1.00 80.19 100 ARG A N 1
ATOM 799 C CA . ARG A 1 100 ? -42.207 -12.195 48.482 1.00 80.19 100 ARG A CA 1
ATOM 800 C C . ARG A 1 100 ? -40.872 -11.534 48.843 1.00 80.19 100 ARG A C 1
ATOM 802 O O . ARG A 1 100 ? -40.279 -11.838 49.873 1.00 80.19 100 ARG A O 1
ATOM 809 N N . THR A 1 101 ? -40.375 -10.619 48.016 1.00 79.81 101 THR A N 1
ATOM 810 C CA . THR A 1 101 ? -39.105 -9.917 48.276 1.00 79.81 101 THR A CA 1
ATOM 811 C C . THR A 1 101 ? -39.161 -9.039 49.527 1.00 79.81 101 THR A C 1
ATOM 813 O O . THR A 1 101 ? -38.142 -8.794 50.177 1.00 79.81 101 THR A O 1
ATOM 816 N N . GLY A 1 102 ? -40.360 -8.604 49.914 1.00 83.81 102 GLY A N 1
ATOM 817 C CA . GLY A 1 102 ? -40.578 -7.785 51.094 1.00 83.81 102 GLY A CA 1
ATOM 818 C C . GLY A 1 102 ? -40.119 -6.335 50.944 1.00 83.81 102 GLY A C 1
ATOM 819 O O . GLY A 1 102 ? -39.731 -5.869 49.873 1.00 83.81 102 GLY A O 1
ATOM 820 N N . VAL A 1 103 ? -40.156 -5.611 52.059 1.00 85.62 103 VAL A N 1
ATOM 821 C CA . VAL A 1 103 ? -40.043 -4.143 52.116 1.00 85.62 103 VAL A CA 1
ATOM 822 C C . VAL A 1 103 ? -38.670 -3.571 51.725 1.00 85.62 103 VAL A C 1
ATOM 824 O O . VAL A 1 103 ? -38.570 -2.376 51.458 1.00 85.62 103 VAL A O 1
ATOM 827 N N . LYS A 1 104 ? -37.610 -4.391 51.671 1.00 90.00 104 LYS A N 1
ATOM 828 C CA . LYS A 1 104 ? -36.231 -3.976 51.340 1.00 90.00 104 LYS A CA 1
ATOM 829 C C . LYS A 1 104 ? -35.816 -4.228 49.884 1.00 90.00 104 LYS A C 1
ATOM 831 O O . LYS A 1 104 ? -34.693 -3.886 49.518 1.00 90.00 104 LYS A O 1
ATOM 836 N N . ALA A 1 105 ? -36.700 -4.764 49.040 1.00 89.06 105 ALA A N 1
ATOM 837 C CA . ALA A 1 105 ? -36.380 -5.152 47.660 1.00 89.06 105 ALA A CA 1
ATOM 838 C C . ALA A 1 105 ? -35.748 -4.023 46.823 1.00 89.06 105 ALA A C 1
ATOM 840 O O . ALA A 1 105 ? -34.656 -4.166 46.275 1.00 89.06 105 ALA A O 1
ATOM 841 N N . ASN A 1 106 ? -36.400 -2.858 46.783 1.00 87.75 106 ASN A N 1
ATOM 842 C CA . ASN A 1 106 ? -35.927 -1.721 45.988 1.00 87.75 106 ASN A CA 1
ATOM 843 C C . ASN A 1 106 ? -34.571 -1.186 46.469 1.00 87.75 106 ASN A C 1
ATOM 845 O O . ASN A 1 106 ? -33.731 -0.829 45.647 1.00 87.75 106 ASN A O 1
ATOM 849 N N . GLU A 1 107 ? -34.351 -1.136 47.785 1.00 91.12 107 GLU A N 1
ATOM 850 C CA . GLU A 1 107 ? -33.099 -0.646 48.374 1.00 91.12 107 GLU A CA 1
ATOM 851 C C . GLU A 1 107 ? -31.924 -1.544 47.968 1.00 91.12 107 GLU A C 1
ATOM 853 O O . GLU A 1 107 ? -30.929 -1.058 47.429 1.00 91.12 107 GLU A O 1
ATOM 858 N N . VAL A 1 108 ? -32.082 -2.863 48.133 1.00 92.81 108 VAL A N 1
ATOM 859 C CA . VAL A 1 108 ? -31.059 -3.858 47.780 1.00 92.81 108 VAL A CA 1
ATOM 860 C C . VAL A 1 108 ? -30.727 -3.814 46.288 1.00 92.81 108 VAL A C 1
ATOM 862 O O . VAL A 1 108 ? -29.553 -3.825 45.910 1.00 92.81 108 VAL A O 1
ATOM 865 N N . PHE A 1 109 ? -31.747 -3.723 45.435 1.00 91.69 109 PHE A N 1
ATOM 866 C CA . PHE A 1 109 ? -31.558 -3.674 43.990 1.00 91.69 109 PHE A CA 1
ATOM 867 C C . PHE A 1 109 ? -30.836 -2.406 43.528 1.00 91.69 109 PHE A C 1
ATOM 869 O O . PHE A 1 109 ? -29.918 -2.476 42.712 1.00 91.69 109 PHE A O 1
ATOM 876 N N . GLN A 1 110 ? -31.185 -1.245 44.088 1.00 91.62 110 GLN A N 1
ATOM 877 C CA . GLN A 1 110 ? -30.512 0.016 43.767 1.00 91.62 110 GLN A CA 1
ATOM 878 C C . GLN A 1 110 ? -29.033 -0.004 44.166 1.00 91.62 110 GLN A C 1
ATOM 880 O O . GLN A 1 110 ? -28.182 0.409 43.377 1.00 91.62 110 GLN A O 1
ATOM 885 N N . THR A 1 111 ? -28.698 -0.536 45.346 1.00 92.25 111 THR A N 1
ATOM 886 C CA . THR A 1 111 ? -27.293 -0.685 45.766 1.00 92.25 111 THR A CA 1
ATOM 887 C C . THR A 1 111 ? -26.505 -1.586 44.812 1.00 92.25 111 THR A C 1
ATOM 889 O O . THR A 1 111 ? -25.347 -1.301 44.504 1.00 92.25 111 THR A O 1
ATOM 892 N N . PHE A 1 112 ? -27.127 -2.647 44.294 1.00 91.56 112 PHE A N 1
ATOM 893 C CA . PHE A 1 112 ? -26.513 -3.508 43.285 1.00 91.56 112 PHE A CA 1
ATOM 894 C C . PHE A 1 112 ? -26.280 -2.788 41.955 1.00 91.56 112 PHE A C 1
ATOM 896 O O . PHE A 1 112 ? -25.179 -2.844 41.417 1.00 91.56 112 PHE A O 1
ATOM 903 N N . LEU A 1 113 ? -27.268 -2.060 41.434 1.00 89.62 113 LEU A N 1
ATOM 904 C CA . LEU A 1 113 ? -27.083 -1.294 40.197 1.00 89.62 113 LEU A 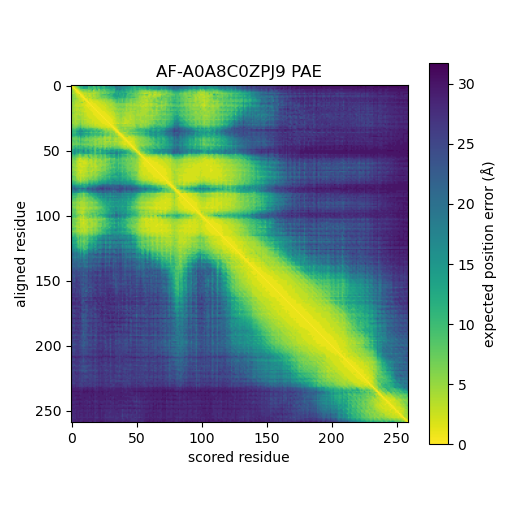CA 1
ATOM 905 C C . LEU A 1 113 ? -25.955 -0.262 40.330 1.00 89.62 113 LEU A C 1
ATOM 907 O O . LEU A 1 113 ? -25.162 -0.082 39.407 1.00 89.62 113 LEU A O 1
ATOM 911 N N . GLN A 1 114 ? -25.839 0.370 41.499 1.00 91.25 114 GLN A N 1
ATOM 912 C CA . GLN A 1 114 ? -24.752 1.302 41.790 1.00 91.25 114 GLN A CA 1
ATOM 913 C C . GLN A 1 114 ? -23.382 0.617 41.838 1.00 91.25 114 GLN A C 1
ATOM 915 O O . GLN A 1 114 ? -22.416 1.172 41.315 1.00 91.25 114 GLN A O 1
ATOM 920 N N . SER A 1 115 ? -23.278 -0.589 42.408 1.00 89.81 115 SER A N 1
ATOM 921 C CA . SER A 1 115 ? -22.004 -1.322 42.446 1.00 89.81 115 SER A CA 1
ATOM 922 C C . SER A 1 115 ? -21.525 -1.747 41.052 1.00 89.81 115 SER A C 1
ATOM 924 O O . SER A 1 115 ? -20.321 -1.837 40.816 1.00 89.81 115 SER A O 1
ATOM 926 N N . GLN A 1 116 ? -22.448 -1.918 40.102 1.00 88.50 116 GLN A N 1
ATOM 927 C CA . GLN A 1 116 ? -22.154 -2.261 38.708 1.00 88.50 116 GLN A CA 1
ATOM 928 C C . GLN A 1 116 ? -21.684 -1.078 37.841 1.00 88.50 116 GLN A C 1
ATOM 930 O O . GLN A 1 116 ? -21.055 -1.285 36.801 1.00 88.50 116 GLN A O 1
ATOM 935 N N . ALA A 1 117 ? -21.924 0.168 38.263 1.00 86.56 117 ALA A N 1
ATOM 936 C CA . ALA A 1 117 ? -21.651 1.357 37.450 1.00 86.56 117 ALA A CA 1
ATOM 937 C C . ALA A 1 117 ? -20.169 1.507 37.043 1.00 86.56 117 ALA A C 1
ATOM 939 O O . ALA A 1 117 ? -19.859 1.988 35.950 1.00 86.56 117 ALA A O 1
ATOM 940 N N . ALA A 1 118 ? -19.235 1.086 37.904 1.00 86.75 118 ALA A N 1
ATOM 941 C CA . ALA A 1 118 ? -17.803 1.126 37.602 1.00 86.75 118 ALA A CA 1
ATOM 942 C C . ALA A 1 118 ? -17.424 0.149 36.475 1.00 86.75 118 ALA A C 1
ATOM 944 O O . ALA A 1 118 ? -16.669 0.511 35.567 1.00 86.75 118 ALA A O 1
ATOM 945 N N . THR A 1 119 ? -17.990 -1.058 36.504 1.00 84.56 119 THR A N 1
ATOM 946 C CA . THR A 1 119 ? -17.791 -2.094 35.483 1.00 84.56 119 THR A CA 1
ATOM 947 C C . THR A 1 119 ? -18.349 -1.642 34.136 1.00 84.56 119 THR A C 1
ATOM 949 O O . THR A 1 119 ? -17.643 -1.697 33.131 1.00 84.56 119 THR A O 1
ATOM 952 N N . GLU A 1 120 ? -19.564 -1.084 34.114 1.00 84.06 120 GLU A N 1
ATOM 953 C CA . GLU A 1 120 ? -20.171 -0.529 32.894 1.00 84.06 120 GLU A CA 1
ATOM 954 C C . GLU A 1 120 ? -19.336 0.584 32.275 1.00 84.06 120 GLU A C 1
ATOM 956 O O . GLU A 1 120 ? -19.100 0.602 31.065 1.00 84.06 120 GLU A O 1
ATOM 961 N N . LYS A 1 121 ? -18.841 1.500 33.112 1.00 86.94 121 LYS A N 1
ATOM 962 C CA . LYS A 1 121 ? -17.978 2.588 32.658 1.00 86.94 121 LYS A CA 1
ATOM 963 C C . LYS A 1 121 ? -16.691 2.055 32.024 1.00 86.94 121 LYS A C 1
ATOM 965 O O . LYS A 1 121 ? -16.276 2.575 30.988 1.00 86.94 121 LYS A O 1
ATOM 970 N N . SER A 1 122 ? -16.087 1.022 32.612 1.00 87.25 122 SER A N 1
ATOM 971 C CA . SER A 1 122 ? -14.879 0.372 32.085 1.00 87.25 122 SER A CA 1
ATOM 972 C C . SER A 1 122 ? -15.129 -0.304 30.728 1.00 87.25 122 SER A C 1
ATOM 974 O O . SER A 1 122 ? -14.370 -0.102 29.773 1.00 87.25 122 SER A O 1
ATOM 976 N N . ILE A 1 123 ? -16.242 -1.036 30.597 1.00 84.94 123 ILE A N 1
ATOM 977 C CA . ILE A 1 123 ? -16.645 -1.684 29.339 1.00 84.94 123 ILE A CA 1
ATOM 978 C C . ILE A 1 123 ? -16.880 -0.634 28.247 1.00 84.94 123 ILE A C 1
ATOM 980 O O . ILE A 1 123 ? -16.343 -0.756 27.146 1.00 84.94 123 ILE A O 1
ATOM 984 N N . LEU A 1 124 ? -17.614 0.440 28.555 1.00 84.81 124 LEU A N 1
ATOM 985 C CA . LEU A 1 124 ? -17.899 1.513 27.600 1.00 84.81 124 LEU A CA 1
ATOM 986 C C . LEU A 1 124 ? -16.615 2.202 27.108 1.00 84.81 124 LEU A C 1
ATOM 988 O O . LEU A 1 124 ? -16.465 2.461 25.912 1.00 84.81 124 LEU A O 1
ATOM 992 N N . GLN A 1 125 ? -15.674 2.482 28.015 1.00 85.25 125 GLN A N 1
ATOM 993 C CA . GLN A 1 125 ? -14.374 3.060 27.664 1.00 85.25 125 GLN A CA 1
ATOM 994 C C . GLN A 1 125 ? -13.564 2.128 26.755 1.00 85.25 125 GLN A C 1
ATOM 996 O O . GLN A 1 125 ? -13.003 2.591 25.762 1.00 85.25 125 GLN A O 1
ATOM 1001 N N . SER A 1 126 ? -13.561 0.825 27.046 1.00 84.31 126 SER A N 1
ATOM 1002 C CA . SER A 1 126 ? -12.865 -0.187 26.240 1.00 84.31 126 SER A CA 1
ATOM 1003 C C . SER A 1 126 ? -13.441 -0.282 24.824 1.00 84.31 126 SER A C 1
ATOM 1005 O O . SER A 1 126 ? -12.695 -0.233 23.849 1.00 84.31 126 SER A O 1
ATOM 1007 N N . VAL A 1 127 ? -14.771 -0.330 24.687 1.00 82.69 127 VAL A N 1
ATOM 1008 C CA . VAL A 1 127 ? -15.456 -0.351 23.379 1.00 82.69 127 VAL A CA 1
ATOM 1009 C C . VAL A 1 127 ? -15.176 0.922 22.577 1.00 82.69 127 VAL A C 1
ATOM 1011 O O . VAL A 1 127 ? -14.924 0.857 21.370 1.00 82.69 127 VAL A O 1
ATOM 1014 N N . LYS A 1 128 ? -15.178 2.089 23.233 1.00 83.19 128 LYS A N 1
ATOM 1015 C CA . LYS A 1 128 ? -14.850 3.362 22.583 1.00 83.19 128 LYS A CA 1
ATOM 1016 C C . LYS A 1 128 ? -13.405 3.377 22.076 1.00 83.19 128 LYS A C 1
ATOM 1018 O O . LYS A 1 128 ? -13.182 3.752 20.927 1.00 83.19 128 LYS A O 1
ATOM 1023 N N . ALA A 1 129 ? -12.455 2.918 22.891 1.00 85.69 129 ALA A N 1
ATOM 1024 C CA . ALA A 1 129 ? -11.048 2.819 22.509 1.00 85.69 129 ALA A CA 1
ATOM 1025 C C . ALA A 1 129 ? -10.835 1.850 21.332 1.00 85.69 129 ALA A C 1
ATOM 1027 O O . ALA A 1 129 ? -10.101 2.178 20.402 1.00 85.69 129 ALA A O 1
ATOM 1028 N N . LEU A 1 130 ? -11.524 0.701 21.321 1.00 84.81 130 LEU A N 1
ATOM 1029 C CA . LEU A 1 130 ? -11.502 -0.236 20.191 1.00 84.81 130 LEU A CA 1
ATOM 1030 C C . LEU A 1 130 ? -12.048 0.411 18.913 1.00 84.81 130 LEU A C 1
ATOM 1032 O O . LEU A 1 130 ? -11.405 0.345 17.871 1.00 84.81 130 LEU A O 1
ATOM 1036 N N . THR A 1 131 ? -13.184 1.106 19.001 1.00 83.94 131 THR A N 1
ATOM 1037 C CA . THR A 1 131 ? -13.802 1.785 17.849 1.00 83.94 131 THR A CA 1
ATOM 1038 C C . THR A 1 131 ? -12.904 2.893 17.286 1.00 83.94 131 THR A C 1
ATOM 1040 O O . THR A 1 131 ? -12.807 3.075 16.071 1.00 83.94 131 THR A O 1
ATOM 1043 N N . GLU A 1 132 ? -12.254 3.671 18.154 1.00 88.00 132 GLU A N 1
ATOM 1044 C CA . GLU A 1 132 ? -11.288 4.694 17.741 1.00 88.00 132 GLU A CA 1
ATOM 1045 C C . GLU A 1 132 ? -10.049 4.059 17.096 1.00 88.00 132 GLU A C 1
ATOM 1047 O O . GLU A 1 132 ? -9.641 4.502 16.023 1.00 88.00 132 GLU A O 1
ATOM 1052 N N . GLY A 1 133 ? -9.521 2.974 17.673 1.00 86.06 133 GLY A N 1
ATOM 1053 C CA . GLY A 1 133 ? -8.412 2.201 17.108 1.00 86.06 133 GLY A CA 1
ATOM 1054 C C . GLY A 1 133 ? -8.728 1.580 15.741 1.00 86.06 133 GLY A C 1
ATOM 1055 O O . GLY A 1 133 ? -7.909 1.614 14.827 1.00 86.06 133 GLY A O 1
ATOM 1056 N N . GLU A 1 134 ? -9.937 1.058 15.537 1.00 86.12 134 GLU A N 1
ATOM 1057 C CA . GLU A 1 134 ? -10.365 0.545 14.230 1.00 86.12 134 GLU A CA 1
ATOM 1058 C C . GLU A 1 134 ? -10.438 1.656 13.177 1.00 86.12 134 GLU A C 1
ATOM 1060 O O . GLU A 1 134 ? -10.013 1.462 12.032 1.00 86.12 134 GLU A O 1
ATOM 1065 N N . LYS A 1 135 ? -10.931 2.842 13.558 1.00 88.69 135 LYS A N 1
ATOM 1066 C CA . LYS A 1 135 ? -10.974 4.012 12.671 1.00 88.69 135 LYS A CA 1
ATOM 1067 C C . LYS A 1 135 ? -9.575 4.488 12.288 1.00 88.69 135 LYS A C 1
ATOM 1069 O O . LYS A 1 135 ? -9.365 4.804 11.114 1.00 88.69 135 LYS A O 1
ATOM 1074 N N . THR A 1 136 ? -8.626 4.529 13.225 1.00 87.50 136 THR A N 1
ATOM 1075 C CA . THR A 1 136 ? -7.240 4.925 12.925 1.00 87.50 136 THR A CA 1
ATOM 1076 C C . THR A 1 136 ? -6.559 3.903 12.020 1.00 87.50 136 THR A C 1
ATOM 1078 O O . THR A 1 136 ? -6.040 4.288 10.975 1.00 87.50 136 THR A O 1
ATOM 1081 N N . ILE A 1 137 ? -6.678 2.602 12.309 1.00 89.06 137 ILE A N 1
ATOM 1082 C CA . ILE A 1 137 ? -6.134 1.530 11.455 1.00 89.06 137 ILE A CA 1
ATOM 1083 C C . ILE A 1 137 ? -6.746 1.578 10.047 1.00 89.06 137 ILE A C 1
ATOM 1085 O O . ILE A 1 137 ? -6.048 1.390 9.047 1.00 89.06 137 ILE A O 1
ATOM 1089 N N . ALA A 1 138 ? -8.054 1.824 9.925 1.00 89.38 138 ALA A N 1
ATOM 1090 C CA . ALA A 1 138 ? -8.709 1.956 8.625 1.00 89.38 138 ALA A CA 1
ATOM 1091 C C . ALA A 1 138 ? -8.201 3.180 7.842 1.00 89.38 138 ALA A C 1
ATOM 1093 O O . ALA A 1 138 ? -7.980 3.087 6.629 1.00 89.38 138 ALA A O 1
ATOM 1094 N N . ALA A 1 139 ? -7.986 4.309 8.523 1.00 89.88 139 ALA A N 1
ATOM 1095 C CA . ALA A 1 139 ? -7.419 5.514 7.927 1.00 89.88 139 ALA A CA 1
ATOM 1096 C C . ALA A 1 139 ? -5.971 5.293 7.458 1.00 89.88 139 ALA A C 1
ATOM 1098 O O . ALA A 1 139 ? -5.653 5.614 6.312 1.00 89.88 139 ALA A O 1
ATOM 1099 N N . GLU A 1 140 ? -5.129 4.666 8.283 1.00 89.00 140 GLU A N 1
ATOM 1100 C CA . GLU A 1 140 ? -3.748 4.303 7.941 1.00 89.00 140 GLU A CA 1
ATOM 1101 C C . GLU A 1 140 ? -3.696 3.347 6.748 1.00 89.00 140 GLU A C 1
ATOM 1103 O O . GLU A 1 140 ? -3.010 3.619 5.765 1.00 89.00 140 GLU A O 1
ATOM 1108 N N . LYS A 1 141 ? -4.496 2.272 6.751 1.00 89.88 141 LYS A N 1
ATOM 1109 C CA . LYS A 1 141 ? -4.591 1.347 5.607 1.00 89.88 141 LYS A CA 1
ATOM 1110 C C . LYS A 1 141 ? -5.001 2.065 4.321 1.00 89.88 141 LYS A C 1
ATOM 1112 O O . LYS A 1 141 ? -4.515 1.720 3.244 1.00 89.88 141 LYS A O 1
ATOM 1117 N N . LYS A 1 142 ? -5.900 3.052 4.404 1.00 91.38 142 LYS A N 1
ATOM 1118 C CA . LYS A 1 142 ? -6.310 3.861 3.247 1.00 91.38 142 LYS A CA 1
ATOM 1119 C C . LYS A 1 142 ? -5.181 4.778 2.770 1.00 91.38 142 LYS A C 1
ATOM 1121 O O . LYS A 1 142 ? -5.011 4.916 1.560 1.00 91.38 142 LYS A O 1
ATOM 1126 N N . ALA A 1 143 ? -4.419 5.374 3.684 1.00 92.88 143 ALA A N 1
ATOM 1127 C CA . ALA A 1 143 ? -3.253 6.190 3.355 1.00 92.88 143 ALA A CA 1
ATOM 1128 C C . ALA A 1 143 ? -2.159 5.353 2.670 1.00 92.88 143 ALA A C 1
ATOM 1130 O O . ALA A 1 143 ? -1.762 5.679 1.554 1.00 92.88 143 ALA A O 1
ATOM 1131 N N . VAL A 1 144 ? -1.790 4.209 3.258 1.00 93.62 144 VAL A N 1
ATOM 1132 C CA . VAL A 1 144 ? -0.801 3.271 2.697 1.00 93.62 144 VAL A CA 1
ATOM 1133 C C . VAL A 1 144 ? -1.220 2.771 1.312 1.00 93.62 144 VAL A C 1
ATOM 1135 O O . VAL A 1 144 ? -0.399 2.709 0.400 1.00 93.62 144 VAL A O 1
ATOM 1138 N N . LYS A 1 145 ? -2.507 2.449 1.105 1.00 92.62 145 LYS A N 1
ATOM 1139 C CA . LYS A 1 145 ? -3.010 2.051 -0.223 1.00 92.62 145 LYS A CA 1
ATOM 1140 C C . LYS A 1 145 ? -2.820 3.147 -1.270 1.00 92.62 145 LYS A C 1
ATOM 1142 O O . LYS A 1 145 ? -2.351 2.836 -2.359 1.00 92.62 145 LYS A O 1
ATOM 1147 N N . LYS A 1 146 ? -3.159 4.401 -0.946 1.00 94.62 146 LYS A N 1
ATOM 1148 C CA . LYS A 1 146 ? -2.977 5.538 -1.864 1.00 94.62 146 LYS A CA 1
ATOM 1149 C C . LYS A 1 146 ? -1.506 5.755 -2.214 1.00 94.62 146 LYS A C 1
ATOM 1151 O O . LYS A 1 146 ? -1.184 5.991 -3.374 1.00 94.62 146 LYS A O 1
ATOM 1156 N N . GLU A 1 147 ? -0.621 5.658 -1.227 1.00 93.00 147 GLU A N 1
ATOM 1157 C CA . GLU A 1 147 ? 0.820 5.828 -1.429 1.00 93.00 147 GLU A CA 1
ATOM 1158 C C . GLU A 1 147 ? 1.412 4.715 -2.308 1.00 93.00 147 GLU A C 1
ATOM 1160 O O . GLU A 1 147 ? 2.172 4.988 -3.238 1.00 93.00 147 GLU A O 1
ATOM 1165 N N . LEU A 1 148 ? 0.984 3.466 -2.098 1.00 96.69 148 LEU A N 1
ATOM 1166 C CA . LEU A 1 148 ? 1.370 2.334 -2.943 1.00 96.69 148 LEU A CA 1
ATOM 1167 C C . LEU A 1 148 ? 0.890 2.497 -4.395 1.00 96.69 148 LEU A C 1
ATOM 1169 O O . LEU A 1 148 ? 1.603 2.131 -5.332 1.00 96.69 148 LEU A O 1
ATOM 1173 N N . GLU A 1 149 ? -0.316 3.02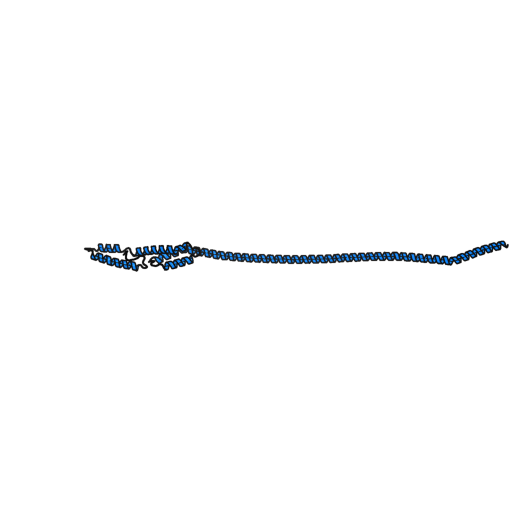8 -4.595 1.00 95.12 149 GLU A N 1
ATOM 1174 C CA . GLU A 1 149 ? -0.876 3.293 -5.925 1.00 95.12 149 GLU A CA 1
ATOM 1175 C C . GLU A 1 149 ? -0.078 4.373 -6.666 1.00 95.12 149 GLU A C 1
ATOM 1177 O O . GLU A 1 149 ? 0.297 4.175 -7.824 1.00 95.12 149 GLU A O 1
ATOM 1182 N N . LEU A 1 150 ? 0.278 5.457 -5.969 1.00 97.19 150 LEU A N 1
ATOM 1183 C CA . LEU A 1 150 ? 1.123 6.526 -6.502 1.00 97.19 150 LEU A CA 1
ATOM 1184 C C . LEU A 1 150 ? 2.512 6.007 -6.904 1.00 97.19 150 LEU A C 1
ATOM 1186 O O . LEU A 1 150 ? 3.007 6.328 -7.985 1.00 97.19 150 LEU A O 1
ATOM 1190 N N . LEU A 1 151 ? 3.130 5.167 -6.065 1.00 97.31 151 LEU A N 1
ATOM 1191 C CA . LEU A 1 151 ? 4.420 4.540 -6.371 1.00 97.31 151 LEU A CA 1
ATOM 1192 C C . LEU A 1 151 ? 4.350 3.663 -7.624 1.00 97.31 151 LEU A C 1
ATOM 1194 O O . LEU A 1 151 ? 5.221 3.762 -8.488 1.00 97.31 151 LEU A O 1
ATOM 1198 N N . ARG A 1 152 ? 3.299 2.845 -7.764 1.00 97.12 152 ARG A N 1
ATOM 1199 C CA . ARG A 1 152 ? 3.089 2.020 -8.967 1.00 97.12 152 ARG A CA 1
ATOM 1200 C C . ARG A 1 152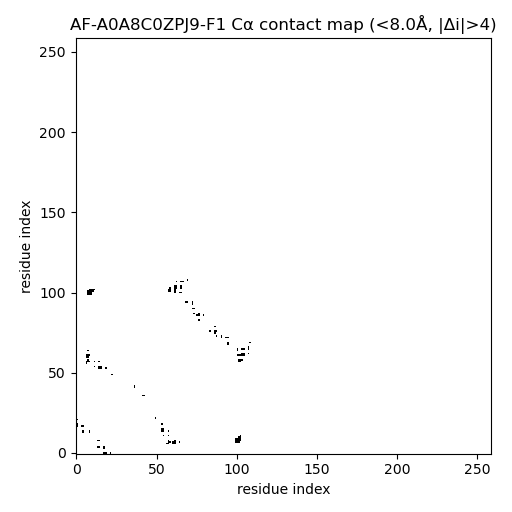 ? 2.931 2.864 -10.224 1.00 97.12 152 ARG A C 1
ATOM 1202 O O . ARG A 1 152 ? 3.461 2.489 -11.267 1.00 97.12 152 ARG A O 1
ATOM 1209 N N . GLN A 1 153 ? 2.208 3.977 -10.141 1.00 96.75 153 GLN A N 1
ATOM 1210 C CA . GLN A 1 153 ? 2.030 4.868 -11.283 1.00 96.75 153 GLN A CA 1
ATOM 1211 C C . GLN A 1 153 ? 3.356 5.512 -11.700 1.00 96.75 153 GLN A C 1
ATOM 1213 O O . GLN A 1 153 ? 3.732 5.425 -12.866 1.00 96.75 153 GLN A O 1
ATOM 1218 N N . LYS A 1 154 ? 4.125 6.036 -10.739 1.00 95.69 154 LYS A N 1
ATOM 1219 C CA . LYS A 1 154 ? 5.454 6.608 -10.997 1.00 95.69 154 LYS A CA 1
ATOM 1220 C C . LYS A 1 154 ? 6.413 5.595 -11.631 1.00 95.69 154 LYS A C 1
ATOM 1222 O O . LYS A 1 154 ? 7.188 5.944 -12.517 1.00 95.69 154 LYS A O 1
ATOM 1227 N N . GLN A 1 155 ? 6.351 4.336 -11.199 1.00 95.44 155 GLN A N 1
ATOM 1228 C CA . GLN A 1 155 ? 7.178 3.266 -11.755 1.00 95.44 155 GLN A CA 1
ATOM 1229 C C . GLN A 1 155 ? 6.804 2.945 -13.212 1.00 95.44 155 GLN A C 1
ATOM 1231 O O . GLN A 1 155 ? 7.695 2.775 -14.042 1.00 95.44 155 GLN A O 1
ATOM 1236 N N . LYS A 1 156 ? 5.505 2.926 -13.545 1.00 97.62 156 LYS A N 1
ATOM 1237 C CA . LYS A 1 156 ? 5.035 2.752 -14.931 1.00 97.62 156 LYS A CA 1
ATOM 1238 C C . LYS A 1 156 ? 5.477 3.898 -15.838 1.00 97.62 156 LYS A C 1
ATOM 1240 O O . LYS A 1 156 ? 5.999 3.637 -16.916 1.00 97.62 156 LYS A O 1
ATOM 1245 N N . GLU A 1 157 ? 5.324 5.142 -15.386 1.00 96.44 157 GLU A N 1
ATOM 1246 C CA . GLU A 1 157 ? 5.753 6.328 -16.141 1.00 96.44 157 GLU A CA 1
ATOM 1247 C C . GLU A 1 157 ? 7.263 6.290 -16.435 1.00 96.44 157 GLU A C 1
ATOM 1249 O O . GLU A 1 157 ? 7.689 6.563 -17.558 1.00 96.44 157 GLU A O 1
ATOM 1254 N N . GLN A 1 158 ? 8.081 5.880 -15.458 1.00 92.44 158 GLN A N 1
ATOM 1255 C CA . GLN A 1 158 ? 9.523 5.691 -15.658 1.00 92.44 158 GLN A CA 1
ATOM 1256 C C . GLN A 1 158 ? 9.844 4.581 -16.669 1.00 92.44 158 GLN A C 1
ATOM 1258 O O . GLN A 1 158 ? 10.740 4.745 -17.498 1.00 92.44 158 GLN A O 1
ATOM 1263 N N . GLU A 1 159 ? 9.126 3.458 -16.626 1.00 96.38 159 GLU A N 1
ATOM 1264 C CA . GLU A 1 159 ? 9.336 2.349 -17.559 1.00 96.38 159 GLU A CA 1
ATOM 1265 C C . GLU A 1 159 ? 8.955 2.731 -19.000 1.00 96.38 159 GLU A C 1
ATOM 1267 O O . GLU A 1 159 ? 9.680 2.411 -19.946 1.00 96.38 159 GLU A O 1
ATOM 1272 N N . GLU A 1 160 ? 7.847 3.451 -19.184 1.00 96.50 160 GLU A N 1
ATOM 1273 C CA . GLU A 1 160 ? 7.413 3.957 -20.491 1.00 96.50 160 GLU A CA 1
ATOM 1274 C C . GLU A 1 160 ? 8.387 4.996 -21.063 1.00 96.50 160 GLU A C 1
ATOM 1276 O O . GLU A 1 160 ? 8.715 4.945 -22.256 1.00 96.50 160 GLU A O 1
ATOM 1281 N N . ALA A 1 161 ? 8.916 5.887 -20.217 1.00 96.31 161 ALA A N 1
ATOM 1282 C CA . ALA A 1 161 ? 9.949 6.842 -20.607 1.00 96.31 161 ALA A CA 1
ATOM 1283 C C . ALA A 1 161 ? 11.229 6.130 -21.079 1.00 96.31 161 ALA A C 1
ATOM 1285 O O . ALA A 1 161 ? 11.733 6.438 -22.162 1.00 96.31 161 ALA A O 1
ATOM 1286 N N . MET A 1 162 ? 11.705 5.122 -20.334 1.00 94.81 162 MET A N 1
ATOM 1287 C CA . MET A 1 162 ? 12.874 4.332 -20.744 1.00 94.81 162 MET A CA 1
ATOM 1288 C C . MET A 1 162 ? 12.636 3.581 -22.056 1.00 94.81 162 MET A C 1
ATOM 1290 O O . MET A 1 162 ? 13.498 3.600 -22.930 1.00 94.81 162 MET A O 1
ATOM 1294 N N . LYS A 1 163 ? 11.462 2.963 -22.249 1.00 96.94 163 LYS A N 1
ATOM 1295 C CA . LYS A 1 163 ? 11.129 2.275 -23.511 1.00 96.94 163 LYS A CA 1
ATOM 1296 C C . LYS A 1 163 ? 11.094 3.230 -24.700 1.00 96.94 163 LYS A C 1
ATOM 1298 O O . LYS A 1 163 ? 11.516 2.863 -25.793 1.00 96.94 163 LYS A O 1
ATOM 1303 N N . THR A 1 164 ? 10.583 4.441 -24.501 1.00 94.88 164 THR A N 1
ATOM 1304 C CA . THR A 1 164 ? 10.534 5.465 -25.553 1.00 94.88 164 THR A CA 1
ATOM 1305 C C . THR A 1 164 ? 11.939 5.928 -25.926 1.00 94.88 164 THR A C 1
ATOM 1307 O O . THR A 1 164 ? 12.261 6.020 -27.110 1.00 94.88 164 THR A O 1
ATOM 1310 N N . GLN A 1 165 ? 12.792 6.155 -24.926 1.00 90.94 165 GLN A N 1
ATOM 1311 C CA . GLN A 1 165 ? 14.191 6.515 -25.133 1.00 90.94 165 GLN A CA 1
ATOM 1312 C C . GLN A 1 165 ? 14.987 5.390 -25.813 1.00 90.94 165 GLN A C 1
ATOM 1314 O O . GLN A 1 165 ? 15.771 5.650 -26.719 1.00 90.94 165 GLN A O 1
ATOM 1319 N N . GLU A 1 166 ? 14.759 4.134 -25.433 1.00 94.50 166 GLU A N 1
ATOM 1320 C CA . GLU A 1 166 ? 15.403 2.985 -26.076 1.00 94.50 166 GLU A CA 1
ATOM 1321 C C . GLU A 1 166 ? 15.018 2.885 -27.558 1.00 94.50 166 GLU A C 1
ATOM 1323 O O . GLU A 1 166 ? 15.882 2.716 -28.417 1.00 94.50 166 GLU A O 1
ATOM 1328 N N . ARG A 1 167 ? 13.732 3.065 -27.890 1.00 97.19 167 ARG A N 1
ATOM 1329 C CA . ARG A 1 167 ? 13.272 3.066 -29.289 1.00 97.19 167 ARG A CA 1
ATOM 1330 C C . ARG A 1 167 ? 13.929 4.170 -30.110 1.00 97.19 167 ARG A C 1
ATOM 1332 O O . ARG A 1 167 ? 14.378 3.899 -31.221 1.00 97.19 167 ARG A O 1
ATOM 1339 N N . SER A 1 168 ? 14.029 5.387 -29.572 1.00 92.38 168 SER A N 1
ATOM 1340 C CA . SER A 1 168 ? 14.655 6.496 -30.300 1.00 92.38 168 SER A CA 1
ATOM 1341 C C . SER A 1 168 ? 16.151 6.261 -30.532 1.00 92.38 168 SER A C 1
ATOM 1343 O O . SER A 1 168 ? 16.653 6.530 -31.625 1.00 92.38 168 SER A O 1
ATOM 1345 N N . PHE A 1 169 ? 16.864 5.684 -29.558 1.00 92.56 169 PHE A N 1
ATOM 1346 C CA . PHE A 1 169 ? 18.258 5.284 -29.746 1.00 92.56 169 PHE A CA 1
ATOM 1347 C C . PHE A 1 169 ? 18.413 4.178 -30.791 1.00 92.56 169 PHE A C 1
ATOM 1349 O O . PHE A 1 169 ? 19.292 4.276 -31.650 1.00 92.56 169 PHE A O 1
ATOM 1356 N N . GLN A 1 170 ? 17.556 3.155 -30.762 1.00 94.50 170 GLN A N 1
ATOM 1357 C CA . GLN A 1 170 ? 17.575 2.078 -31.754 1.00 94.50 170 GLN A CA 1
ATOM 1358 C C . GLN A 1 170 ? 17.320 2.600 -33.173 1.00 94.50 170 GLN A C 1
ATOM 1360 O O . GLN A 1 170 ? 18.038 2.227 -34.103 1.00 94.50 170 GLN A O 1
ATOM 1365 N N . GLU A 1 171 ? 16.355 3.505 -33.346 1.00 96.44 171 GLU A N 1
ATOM 1366 C CA . GLU A 1 171 ? 16.092 4.157 -34.632 1.00 96.44 171 GLU A CA 1
ATOM 1367 C C . GLU A 1 171 ? 17.295 4.975 -35.113 1.00 96.44 171 GLU A C 1
ATOM 1369 O O . GLU A 1 171 ? 17.691 4.865 -36.275 1.00 96.44 171 GLU A O 1
ATOM 1374 N N . HIS A 1 172 ? 17.928 5.744 -34.225 1.00 94.69 172 HIS A N 1
ATOM 1375 C CA . HIS A 1 172 ? 19.123 6.514 -34.563 1.00 94.69 172 HIS A CA 1
ATOM 1376 C C . HIS A 1 172 ? 20.292 5.611 -34.994 1.00 94.69 172 HIS A C 1
ATOM 1378 O O . HIS A 1 172 ? 20.945 5.884 -36.005 1.00 94.69 172 HIS A O 1
ATOM 1384 N N . ILE A 1 173 ? 20.526 4.496 -34.293 1.00 93.94 173 ILE A N 1
ATOM 1385 C CA . ILE A 1 173 ? 21.536 3.497 -34.678 1.00 93.94 173 ILE A CA 1
ATOM 1386 C C . ILE A 1 173 ? 21.217 2.913 -36.061 1.00 93.94 173 ILE A C 1
ATOM 1388 O O . ILE A 1 173 ? 22.107 2.819 -36.911 1.00 93.94 173 ILE A O 1
ATOM 1392 N N . ALA A 1 174 ? 19.957 2.555 -36.320 1.00 97.25 174 ALA A N 1
ATOM 1393 C CA . ALA A 1 174 ? 19.535 2.013 -37.609 1.00 97.25 174 ALA A CA 1
ATOM 1394 C C . ALA A 1 174 ? 19.743 3.018 -38.757 1.00 97.25 174 ALA A C 1
ATOM 1396 O O . ALA A 1 174 ? 20.252 2.650 -39.820 1.00 97.25 174 ALA A O 1
ATOM 1397 N N . GLN A 1 175 ? 19.414 4.295 -38.537 1.00 94.75 175 GLN A N 1
ATOM 1398 C CA . GLN A 1 175 ? 19.651 5.366 -39.508 1.00 94.75 175 GLN A CA 1
ATOM 1399 C C . GLN A 1 175 ? 21.142 5.547 -39.808 1.00 94.75 175 GLN A C 1
ATOM 1401 O O . GLN A 1 175 ? 21.524 5.624 -40.979 1.00 94.75 175 GLN A O 1
ATOM 1406 N N . GLN A 1 176 ? 21.993 5.571 -38.777 1.00 93.19 176 GLN A N 1
ATOM 1407 C CA . GLN A 1 176 ? 23.438 5.677 -38.973 1.00 93.19 176 GLN A CA 1
ATOM 1408 C C . GLN A 1 176 ? 23.996 4.480 -39.740 1.00 93.19 176 GLN A C 1
ATOM 1410 O O . GLN A 1 176 ? 24.756 4.671 -40.687 1.00 93.19 176 GLN A O 1
ATOM 1415 N N . LYS A 1 177 ? 23.589 3.256 -39.388 1.00 93.44 177 LYS A N 1
ATOM 1416 C CA . LYS A 1 177 ? 24.030 2.042 -40.082 1.00 93.44 177 LYS A CA 1
ATOM 1417 C C . LYS A 1 177 ? 23.689 2.091 -41.575 1.00 93.44 177 LYS A C 1
ATOM 1419 O O . LYS A 1 177 ? 24.564 1.859 -42.404 1.00 93.44 177 LYS A O 1
ATOM 1424 N N . LYS A 1 178 ? 22.460 2.491 -41.918 1.00 97.56 178 LYS A N 1
ATOM 1425 C CA . LYS A 1 178 ? 22.030 2.660 -43.314 1.00 97.56 178 LYS A CA 1
ATOM 1426 C C . LYS A 1 178 ? 22.873 3.704 -44.054 1.00 97.56 178 LYS A C 1
ATOM 1428 O O . LYS A 1 178 ? 23.244 3.490 -45.204 1.00 97.56 178 LYS A O 1
ATOM 1433 N N . LYS A 1 179 ? 23.190 4.832 -43.408 1.00 96.56 179 LYS A N 1
ATOM 1434 C CA . LYS A 1 179 ? 24.044 5.874 -43.997 1.00 96.56 179 LYS A CA 1
ATOM 1435 C C . LYS A 1 179 ? 25.454 5.346 -44.288 1.00 96.56 179 LYS A C 1
ATOM 1437 O O . LYS A 1 179 ? 25.950 5.549 -45.391 1.00 96.56 179 LYS A O 1
ATOM 1442 N N . TRP A 1 180 ? 26.051 4.624 -43.340 1.00 92.81 180 TRP A N 1
ATOM 1443 C CA . TRP A 1 180 ? 27.363 3.990 -43.505 1.00 92.81 180 TRP A CA 1
ATOM 1444 C C . TRP A 1 180 ? 27.392 2.968 -44.647 1.00 92.81 180 TRP A C 1
ATOM 1446 O O . TRP A 1 180 ? 28.361 2.922 -45.403 1.00 92.81 180 TRP A O 1
ATOM 1456 N N . GLU A 1 181 ? 26.340 2.161 -44.793 1.00 97.00 181 GLU A N 1
ATOM 1457 C CA . GLU A 1 181 ? 26.213 1.199 -45.895 1.00 97.00 181 GLU A CA 1
ATOM 1458 C C . GLU A 1 181 ? 26.168 1.913 -47.257 1.00 97.00 181 GLU A C 1
ATOM 1460 O O . GLU A 1 181 ? 26.934 1.562 -48.155 1.00 97.00 181 GLU A O 1
ATOM 1465 N N . VAL A 1 182 ? 25.370 2.980 -47.382 1.00 97.44 182 VAL A N 1
ATOM 1466 C CA . VAL A 1 182 ? 25.291 3.789 -48.613 1.00 97.44 182 VAL A CA 1
ATOM 1467 C C . VAL A 1 182 ? 26.622 4.480 -48.934 1.00 97.44 182 VAL A C 1
ATOM 1469 O O . VAL A 1 182 ? 27.060 4.472 -50.084 1.00 97.44 182 VAL A O 1
ATOM 1472 N N . GLU A 1 183 ? 27.293 5.069 -47.941 1.00 95.31 183 GLU A N 1
ATOM 1473 C CA . GLU A 1 183 ? 28.604 5.707 -48.134 1.00 95.31 183 GLU A CA 1
ATOM 1474 C C . GLU A 1 183 ? 29.665 4.695 -48.583 1.00 95.31 183 GLU A C 1
ATOM 1476 O O . GLU A 1 183 ? 30.434 4.970 -49.508 1.00 95.31 183 GLU A O 1
ATOM 1481 N N . ARG A 1 184 ? 29.661 3.493 -47.995 1.00 96.69 184 ARG A N 1
ATOM 1482 C CA . ARG A 1 184 ? 30.549 2.396 -48.393 1.00 96.69 184 ARG A CA 1
ATOM 1483 C C . ARG A 1 184 ? 30.302 1.958 -49.837 1.00 96.69 184 ARG A C 1
ATOM 1485 O O . ARG A 1 184 ? 31.264 1.777 -50.582 1.00 96.69 184 ARG A O 1
ATOM 1492 N N . GLU A 1 185 ? 29.044 1.792 -50.244 1.00 97.44 185 GLU A N 1
ATOM 1493 C CA . GLU A 1 185 ? 28.690 1.440 -51.625 1.00 97.44 185 GLU A CA 1
ATOM 1494 C C . GLU A 1 185 ? 29.105 2.523 -52.627 1.00 97.44 185 GLU A C 1
ATOM 1496 O O . GLU A 1 185 ? 29.622 2.209 -53.702 1.00 97.44 185 GLU A O 1
ATOM 1501 N N . ASN A 1 186 ? 28.923 3.800 -52.281 1.00 96.25 186 ASN A N 1
ATOM 1502 C CA . ASN A 1 186 ? 29.333 4.916 -53.132 1.00 96.25 186 ASN A CA 1
ATOM 1503 C C . ASN A 1 186 ? 30.852 4.956 -53.323 1.00 96.25 186 ASN A C 1
ATOM 1505 O O . ASN A 1 186 ? 31.314 5.051 -54.460 1.00 96.25 186 ASN A O 1
ATOM 1509 N N . LEU A 1 187 ? 31.624 4.790 -52.246 1.00 96.81 187 LEU A N 1
ATOM 1510 C CA . LEU A 1 187 ? 33.087 4.762 -52.307 1.00 96.81 187 LEU A CA 1
ATOM 1511 C C . LEU A 1 187 ? 33.608 3.599 -53.170 1.00 96.81 187 LEU A C 1
ATOM 1513 O O . LEU A 1 187 ? 34.540 3.768 -53.961 1.00 96.81 187 LEU A O 1
ATOM 1517 N N . LEU A 1 188 ? 32.984 2.421 -53.056 1.00 97.56 188 LEU A N 1
ATOM 1518 C CA . LEU A 1 188 ? 33.304 1.268 -53.901 1.00 97.56 188 LEU A CA 1
ATOM 1519 C C . LEU A 1 188 ? 32.998 1.556 -55.375 1.00 97.56 188 LEU A C 1
ATOM 1521 O O . LEU A 1 188 ? 33.848 1.326 -56.234 1.00 97.56 188 LEU A O 1
ATOM 1525 N N . ARG A 1 189 ? 31.826 2.130 -55.665 1.00 97.25 189 ARG A N 1
ATOM 1526 C CA . ARG A 1 189 ? 31.405 2.497 -57.024 1.00 97.25 189 ARG A CA 1
ATOM 1527 C C . ARG A 1 189 ? 32.339 3.529 -57.662 1.00 97.25 189 ARG A C 1
ATOM 1529 O O . ARG A 1 189 ? 32.648 3.431 -58.848 1.00 97.25 189 ARG A O 1
ATOM 1536 N N . GLU A 1 190 ? 32.777 4.534 -56.907 1.00 96.81 190 GLU A N 1
ATOM 1537 C CA . GLU A 1 190 ? 33.735 5.543 -57.377 1.00 96.81 190 GLU A CA 1
ATOM 1538 C C . GLU A 1 190 ? 35.108 4.932 -57.664 1.00 96.81 190 GLU A C 1
ATOM 1540 O O . GLU A 1 190 ? 35.696 5.198 -58.716 1.00 96.81 190 GLU A O 1
ATOM 1545 N N . SER A 1 191 ? 35.580 4.059 -56.772 1.00 92.69 191 SER A N 1
ATOM 1546 C CA . SER A 1 191 ? 36.840 3.328 -56.944 1.00 92.69 191 SER A CA 1
ATOM 1547 C C . SER A 1 191 ? 36.809 2.435 -58.189 1.00 92.69 191 SER A C 1
ATOM 1549 O O . SER A 1 191 ? 37.757 2.434 -58.975 1.00 92.69 191 SER A O 1
ATOM 1551 N N . GLU A 1 192 ? 35.700 1.729 -58.423 1.00 97.38 192 GLU A N 1
ATOM 1552 C CA . GLU A 1 192 ? 35.506 0.893 -59.609 1.00 97.38 192 GLU A CA 1
ATOM 1553 C C . GLU A 1 192 ? 35.477 1.727 -60.896 1.00 97.38 192 GLU A C 1
ATOM 1555 O O . GLU A 1 192 ? 36.183 1.407 -61.853 1.00 97.38 192 GLU A O 1
ATOM 1560 N N . LYS A 1 193 ? 34.746 2.850 -60.914 1.00 97.44 193 LYS A N 1
ATOM 1561 C CA . LYS A 1 193 ? 34.751 3.783 -62.056 1.00 97.44 193 LYS A CA 1
ATOM 1562 C C . LYS A 1 193 ? 36.154 4.309 -62.360 1.00 97.44 193 LYS A C 1
ATOM 1564 O O . LYS A 1 193 ? 36.543 4.375 -63.527 1.00 97.44 193 LYS A O 1
ATOM 1569 N N . MET A 1 194 ? 36.921 4.669 -61.330 1.00 96.81 194 MET A N 1
ATOM 1570 C CA . MET A 1 194 ? 38.300 5.132 -61.494 1.00 96.81 194 MET A CA 1
ATOM 1571 C C . MET A 1 194 ? 39.199 4.031 -62.067 1.00 96.81 194 MET A C 1
ATOM 1573 O O . MET A 1 194 ? 40.006 4.304 -62.959 1.00 96.81 194 MET A O 1
ATOM 1577 N N . LEU A 1 195 ? 39.052 2.793 -61.589 1.00 97.50 195 LEU A N 1
ATOM 1578 C CA . LEU A 1 195 ? 39.785 1.640 -62.106 1.00 97.50 195 LEU A CA 1
ATOM 1579 C C . LEU A 1 195 ? 39.454 1.387 -63.582 1.00 97.50 195 LEU A C 1
ATOM 1581 O O . LEU A 1 195 ? 40.369 1.285 -64.396 1.00 97.50 195 LEU A O 1
ATOM 1585 N N . GLN A 1 196 ? 38.168 1.370 -63.941 1.00 97.06 196 GLN A N 1
ATOM 1586 C CA . GLN A 1 196 ? 37.710 1.197 -65.324 1.00 97.06 196 GLN A CA 1
ATOM 1587 C C . GLN A 1 196 ? 38.268 2.283 -66.252 1.00 97.06 196 GLN A C 1
ATOM 1589 O O . GLN A 1 196 ? 38.778 1.981 -67.330 1.00 97.06 196 GLN A O 1
ATOM 1594 N N . HIS A 1 197 ? 38.259 3.549 -65.817 1.00 96.94 197 HIS A N 1
ATOM 1595 C CA . HIS A 1 197 ? 38.868 4.638 -66.582 1.00 96.94 197 HIS A CA 1
ATOM 1596 C C . HIS A 1 197 ? 40.376 4.421 -66.787 1.00 96.94 197 HIS A C 1
ATOM 1598 O O . HIS A 1 197 ? 40.882 4.607 -67.893 1.00 96.94 197 HIS A O 1
ATOM 1604 N N . LYS A 1 198 ? 41.115 4.017 -65.743 1.00 95.44 198 LYS A N 1
ATOM 1605 C CA . LYS A 1 198 ? 42.557 3.731 -65.856 1.00 95.44 198 LYS A CA 1
ATOM 1606 C C . LYS A 1 198 ? 42.843 2.568 -66.813 1.00 95.44 198 LYS A C 1
ATOM 1608 O O . LYS A 1 198 ? 43.778 2.679 -67.603 1.00 95.44 198 LYS A O 1
ATOM 1613 N N . LEU A 1 199 ? 42.037 1.504 -66.775 1.00 96.81 199 LEU A N 1
ATOM 1614 C CA . LEU A 1 199 ? 42.152 0.363 -67.692 1.00 96.81 199 LEU A CA 1
ATOM 1615 C C . LEU A 1 199 ? 41.905 0.778 -69.147 1.00 96.81 199 LEU A C 1
ATOM 1617 O O . LEU A 1 199 ? 42.704 0.444 -70.018 1.00 96.81 199 LEU A O 1
ATOM 1621 N N . LYS A 1 200 ? 40.866 1.581 -69.404 1.00 96.75 200 LYS A N 1
ATOM 1622 C CA . LYS A 1 200 ? 40.565 2.091 -70.749 1.00 96.75 200 LYS A CA 1
ATOM 1623 C C . LYS A 1 200 ? 41.701 2.949 -71.315 1.00 96.75 200 LYS A C 1
ATOM 1625 O O . LYS A 1 200 ? 42.122 2.739 -72.447 1.00 96.75 200 LYS A O 1
ATOM 1630 N N . VAL A 1 201 ? 42.248 3.869 -70.515 1.00 96.12 201 VAL A N 1
ATOM 1631 C CA . VAL A 1 201 ? 43.408 4.684 -70.922 1.00 96.12 201 VAL A CA 1
ATOM 1632 C C . VAL A 1 201 ? 44.621 3.802 -71.234 1.00 96.12 201 VAL A C 1
ATOM 1634 O O . VAL A 1 201 ? 45.341 4.059 -72.198 1.00 96.12 201 VAL A O 1
ATOM 1637 N N . GLN A 1 202 ? 44.860 2.751 -70.443 1.00 93.69 202 GLN A N 1
ATOM 1638 C CA . GLN A 1 202 ? 45.943 1.802 -70.703 1.00 93.69 202 GLN A CA 1
ATOM 1639 C C . GLN A 1 202 ? 45.751 1.066 -72.039 1.00 93.69 202 GLN A C 1
ATOM 1641 O O . GLN A 1 202 ? 46.714 0.940 -72.797 1.00 93.69 202 GLN A O 1
ATOM 1646 N N . GLU A 1 203 ? 44.535 0.605 -72.338 1.00 95.31 203 GLU A N 1
ATOM 1647 C CA . GLU A 1 203 ? 44.194 -0.058 -73.601 1.00 95.31 203 GLU A CA 1
ATOM 1648 C C . GLU A 1 203 ? 44.376 0.878 -74.804 1.00 95.31 203 GLU A C 1
ATOM 1650 O O . GLU A 1 203 ? 45.072 0.524 -75.756 1.00 95.31 203 GLU A O 1
ATOM 1655 N N . GLU A 1 204 ? 43.846 2.103 -74.734 1.00 94.88 204 GLU A N 1
ATOM 1656 C CA . GLU A 1 204 ? 43.985 3.112 -75.792 1.00 94.88 204 GLU A CA 1
ATOM 1657 C C . GLU A 1 204 ? 45.460 3.442 -76.074 1.00 94.88 204 GLU A C 1
ATOM 1659 O O . GLU A 1 204 ? 45.877 3.475 -77.233 1.00 94.88 204 GLU A O 1
ATOM 1664 N N . LEU A 1 205 ? 46.283 3.608 -75.030 1.00 94.56 205 LEU A N 1
ATOM 1665 C CA . LEU A 1 205 ? 47.726 3.840 -75.172 1.00 94.56 205 LEU A CA 1
ATOM 1666 C C . LEU A 1 205 ? 48.461 2.653 -75.808 1.00 94.56 205 LEU A C 1
ATOM 1668 O O . LEU A 1 205 ? 49.429 2.857 -76.550 1.00 94.56 205 LEU A O 1
ATOM 1672 N N . LEU A 1 206 ? 48.046 1.417 -75.510 1.00 92.81 206 LEU A N 1
ATOM 1673 C CA . LEU A 1 206 ? 48.613 0.219 -76.130 1.00 92.81 206 LEU A CA 1
ATOM 1674 C C . LEU A 1 206 ? 48.237 0.147 -77.611 1.00 92.81 206 LEU A C 1
ATOM 1676 O O . LEU A 1 206 ? 49.134 0.007 -78.445 1.00 92.81 206 LEU A O 1
ATOM 1680 N N . VAL A 1 207 ? 46.951 0.291 -77.943 1.00 94.31 207 VAL A N 1
ATOM 1681 C CA . VAL A 1 207 ? 46.448 0.259 -79.325 1.00 94.31 207 VAL A CA 1
ATOM 1682 C C . VAL A 1 207 ? 47.112 1.342 -80.165 1.00 94.31 207 VAL A C 1
ATOM 1684 O O . VAL A 1 207 ? 47.632 1.047 -81.239 1.00 94.31 207 VAL A O 1
ATOM 1687 N N . ASP A 1 208 ? 47.165 2.575 -79.665 1.00 92.69 208 ASP A N 1
ATOM 1688 C CA . ASP A 1 208 ? 47.776 3.695 -80.376 1.00 92.69 208 ASP A CA 1
ATOM 1689 C C . ASP A 1 208 ? 49.288 3.488 -80.590 1.00 92.69 208 ASP A C 1
ATOM 1691 O O . ASP A 1 208 ? 49.806 3.703 -81.690 1.00 92.69 208 ASP A O 1
ATOM 1695 N N . ARG A 1 209 ? 50.011 2.963 -79.588 1.00 91.81 209 ARG A N 1
ATOM 1696 C CA . ARG A 1 209 ? 51.428 2.587 -79.745 1.00 91.81 209 ARG A CA 1
ATOM 1697 C C . ARG A 1 209 ? 51.615 1.503 -80.809 1.00 91.81 209 ARG A C 1
ATOM 1699 O O . ARG A 1 209 ? 52.555 1.596 -81.601 1.00 91.81 209 ARG A O 1
ATOM 1706 N N . PHE A 1 210 ? 50.777 0.466 -80.816 1.00 91.38 210 PHE A N 1
ATOM 1707 C CA . PHE A 1 210 ? 50.855 -0.607 -81.811 1.00 91.38 210 PHE A CA 1
ATOM 1708 C C . PHE A 1 210 ? 50.497 -0.111 -83.211 1.00 91.38 210 PHE A C 1
ATOM 1710 O O . PHE A 1 210 ? 51.203 -0.451 -84.157 1.00 91.38 210 PHE A O 1
ATOM 1717 N N . LYS A 1 211 ? 49.480 0.745 -83.336 1.00 92.81 211 LYS A N 1
ATOM 1718 C CA . LYS A 1 211 ? 49.085 1.375 -84.598 1.00 92.81 211 LYS A CA 1
ATOM 1719 C C . LYS A 1 211 ? 50.226 2.203 -85.186 1.00 92.81 211 LYS A C 1
ATOM 1721 O O . LYS A 1 211 ? 50.614 1.961 -86.324 1.00 92.81 211 LYS A O 1
ATOM 1726 N N . ARG A 1 212 ? 50.843 3.080 -84.384 1.00 91.44 212 ARG A N 1
ATOM 1727 C CA . ARG A 1 212 ? 52.013 3.869 -84.808 1.00 91.44 212 ARG A CA 1
ATOM 1728 C C . ARG A 1 212 ? 53.169 2.982 -85.276 1.00 91.44 212 ARG A C 1
ATOM 1730 O O . ARG A 1 212 ? 53.784 3.262 -86.299 1.00 91.44 212 ARG A O 1
ATOM 1737 N N . LYS A 1 213 ? 53.454 1.881 -84.567 1.00 91.94 213 LYS A N 1
ATOM 1738 C CA . LYS A 1 213 ? 54.477 0.908 -84.999 1.00 91.94 213 LYS A CA 1
ATOM 1739 C C . LYS A 1 213 ? 54.105 0.201 -86.306 1.00 91.94 213 LYS A C 1
ATOM 1741 O O . LYS A 1 213 ? 54.976 -0.004 -87.143 1.00 91.94 213 LYS A O 1
ATOM 1746 N N . TYR A 1 214 ? 52.840 -0.173 -86.477 1.00 89.56 214 TYR A N 1
ATOM 1747 C CA . TYR A 1 214 ? 52.340 -0.835 -87.680 1.00 89.56 21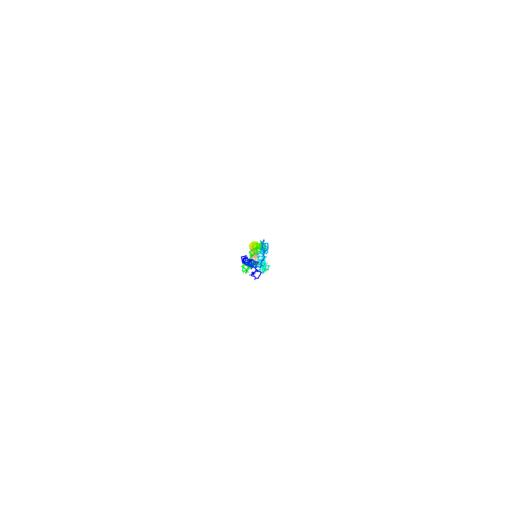4 TYR A CA 1
ATOM 1748 C C . TYR A 1 214 ? 52.418 0.073 -88.916 1.00 89.56 214 TYR A C 1
ATOM 1750 O O . TYR A 1 214 ? 52.869 -0.374 -89.969 1.00 89.56 214 TYR A O 1
ATOM 1758 N N . GLU A 1 215 ? 52.034 1.346 -88.786 1.00 92.88 215 GLU A N 1
ATOM 1759 C CA . GLU A 1 215 ? 52.113 2.349 -89.859 1.00 92.88 215 GLU A CA 1
ATOM 1760 C C . GLU A 1 215 ? 53.560 2.544 -90.335 1.00 92.88 215 GLU A C 1
ATOM 1762 O O . GLU A 1 215 ? 53.834 2.395 -91.527 1.00 92.88 215 GLU A O 1
ATOM 1767 N N . VAL A 1 216 ? 54.504 2.748 -89.404 1.00 93.81 216 VAL A N 1
ATOM 1768 C CA . VAL A 1 216 ? 55.943 2.865 -89.717 1.00 93.81 216 VAL A CA 1
ATOM 1769 C C . VAL A 1 216 ? 56.452 1.629 -90.462 1.00 93.81 216 VAL A C 1
ATOM 1771 O O . VAL A 1 216 ? 57.106 1.752 -91.499 1.00 93.81 216 VAL A O 1
ATOM 1774 N N . LEU A 1 217 ? 56.117 0.430 -89.976 1.00 91.56 217 LEU A N 1
ATOM 1775 C CA . LEU A 1 217 ? 56.564 -0.818 -90.596 1.00 91.56 217 LEU A CA 1
ATOM 1776 C C . LEU A 1 217 ? 55.952 -1.016 -91.996 1.00 91.56 217 LEU A C 1
ATOM 1778 O O . LEU A 1 217 ? 56.611 -1.510 -92.908 1.00 91.56 217 LEU A O 1
ATOM 1782 N N . THR A 1 218 ? 54.707 -0.582 -92.199 1.00 91.38 218 THR A N 1
ATOM 1783 C CA . THR A 1 218 ? 54.011 -0.653 -93.495 1.00 91.38 218 THR A CA 1
ATOM 1784 C C . THR A 1 218 ? 54.627 0.298 -94.524 1.00 91.38 218 THR A C 1
ATOM 1786 O O . THR A 1 218 ? 54.804 -0.070 -95.692 1.00 91.38 218 THR A O 1
ATOM 1789 N N . GLU A 1 219 ? 55.011 1.507 -94.107 1.00 93.38 219 GLU A N 1
ATOM 1790 C CA . GLU A 1 219 ? 55.758 2.442 -94.953 1.00 93.38 219 GLU A CA 1
ATOM 1791 C C . GLU A 1 219 ? 57.143 1.901 -95.325 1.00 93.38 219 GLU A C 1
ATOM 1793 O O . GLU A 1 219 ? 57.595 2.076 -96.460 1.00 93.38 219 GLU A O 1
ATOM 1798 N N . GLU A 1 220 ? 57.834 1.239 -94.393 1.00 92.00 220 GLU A N 1
ATOM 1799 C CA . GLU A 1 220 ? 59.112 0.573 -94.665 1.00 92.00 220 GLU A CA 1
ATOM 1800 C C . GLU A 1 220 ? 58.959 -0.562 -95.685 1.00 92.00 220 GLU A C 1
ATOM 1802 O O . GLU A 1 220 ? 59.715 -0.603 -96.660 1.00 92.00 220 GLU A O 1
ATOM 1807 N N . ILE A 1 221 ? 57.946 -1.425 -95.530 1.00 90.94 221 ILE A N 1
ATOM 1808 C CA . ILE A 1 221 ? 57.618 -2.490 -96.495 1.00 90.94 221 ILE A CA 1
ATOM 1809 C C . ILE A 1 221 ? 57.316 -1.894 -97.876 1.00 90.94 221 ILE A C 1
ATOM 1811 O O . ILE A 1 221 ? 57.833 -2.373 -98.886 1.00 90.94 221 ILE A O 1
ATOM 1815 N N . SER A 1 222 ? 56.529 -0.818 -97.939 1.00 91.44 222 SER A N 1
ATOM 1816 C CA . SER A 1 222 ? 56.191 -0.145 -99.200 1.00 91.44 222 SER A CA 1
ATOM 1817 C C . SER A 1 222 ? 57.434 0.431 -99.884 1.00 91.44 222 SER A C 1
ATOM 1819 O O . SER A 1 222 ? 57.645 0.204 -101.077 1.00 91.44 222 SER A O 1
ATOM 1821 N N . ARG A 1 223 ? 58.316 1.099 -99.123 1.00 91.31 223 ARG A N 1
ATOM 1822 C CA . ARG A 1 223 ? 59.612 1.602 -99.617 1.00 91.31 223 ARG A CA 1
ATOM 1823 C C . ARG A 1 223 ? 60.535 0.481 -100.096 1.00 91.31 223 ARG A C 1
ATOM 1825 O O . ARG A 1 223 ? 61.279 0.675 -101.057 1.00 91.31 223 ARG A O 1
ATOM 1832 N N . LEU A 1 224 ? 60.536 -0.674 -99.430 1.00 90.94 224 LEU A N 1
ATOM 1833 C CA . LEU A 1 224 ? 61.294 -1.848 -99.872 1.00 90.94 224 LEU A CA 1
ATOM 1834 C C . LEU A 1 224 ? 60.726 -2.421 -101.176 1.00 90.94 224 LEU A C 1
ATOM 1836 O O . LEU A 1 224 ? 61.494 -2.652 -102.104 1.00 90.94 224 LEU A O 1
ATOM 1840 N N . ASN A 1 225 ? 59.405 -2.558 -101.297 1.00 89.44 225 ASN A N 1
ATOM 1841 C CA . ASN A 1 225 ? 58.752 -3.053 -102.513 1.00 89.44 225 ASN A CA 1
ATOM 1842 C C . ASN A 1 225 ? 58.990 -2.150 -103.732 1.00 89.44 225 ASN A C 1
ATOM 1844 O O . ASN A 1 225 ? 59.236 -2.659 -104.824 1.00 89.44 225 ASN A O 1
ATOM 1848 N N . VAL A 1 226 ? 58.948 -0.822 -103.562 1.00 91.06 226 VAL A N 1
ATOM 1849 C CA . VAL A 1 226 ? 59.293 0.125 -104.640 1.00 91.06 226 VAL A CA 1
ATOM 1850 C C . VAL A 1 226 ? 60.742 -0.078 -105.079 1.00 91.06 226 VAL A C 1
ATOM 1852 O O . VAL A 1 226 ? 60.987 -0.252 -106.269 1.00 91.06 226 VAL A O 1
ATOM 1855 N N . ARG A 1 227 ? 61.685 -0.158 -104.129 1.00 86.06 227 ARG A N 1
ATOM 1856 C CA . ARG A 1 227 ? 63.100 -0.429 -104.434 1.00 86.06 227 ARG A CA 1
ATOM 1857 C C . ARG A 1 227 ? 63.305 -1.767 -105.148 1.00 86.06 227 ARG A C 1
ATOM 1859 O O . ARG A 1 227 ? 64.117 -1.830 -106.067 1.00 86.06 227 ARG A O 1
ATOM 1866 N N . ILE A 1 228 ? 62.579 -2.820 -104.759 1.00 85.81 228 ILE A N 1
ATOM 1867 C CA . ILE A 1 228 ? 62.614 -4.123 -105.445 1.00 85.81 228 ILE A CA 1
ATOM 1868 C C . ILE A 1 228 ? 62.134 -3.965 -106.894 1.00 85.81 228 ILE A C 1
ATOM 1870 O O . ILE A 1 228 ? 62.886 -4.302 -107.804 1.00 85.81 228 ILE A O 1
ATOM 1874 N N . LYS A 1 229 ? 60.958 -3.361 -107.122 1.00 86.56 229 LYS A N 1
ATOM 1875 C CA . LYS A 1 229 ? 60.408 -3.131 -108.473 1.00 86.56 229 LYS A CA 1
ATOM 1876 C C . LYS A 1 229 ? 61.306 -2.262 -109.351 1.00 86.56 229 LYS A C 1
ATOM 1878 O O . LYS A 1 229 ? 61.475 -2.544 -110.532 1.00 86.56 229 LYS A O 1
ATOM 1883 N N . GLU A 1 230 ? 61.885 -1.195 -108.806 1.00 85.06 230 GLU A N 1
ATOM 1884 C CA . GLU A 1 230 ? 62.842 -0.353 -109.532 1.00 85.06 230 GLU A CA 1
ATOM 1885 C C . GLU A 1 230 ? 64.088 -1.141 -109.932 1.00 85.06 230 GLU A C 1
ATOM 1887 O O . GLU A 1 230 ? 64.611 -0.956 -111.031 1.00 85.06 230 GLU A O 1
ATOM 1892 N N . ASN A 1 231 ? 64.580 -2.021 -109.059 1.00 79.62 231 ASN A N 1
ATOM 1893 C CA . ASN A 1 231 ? 65.745 -2.838 -109.364 1.00 79.62 231 ASN A CA 1
ATOM 1894 C C . ASN A 1 231 ? 65.419 -3.925 -110.401 1.00 79.62 231 ASN A C 1
ATOM 1896 O O . ASN A 1 231 ? 66.238 -4.147 -111.290 1.00 79.62 231 ASN A O 1
ATOM 1900 N N . GLU A 1 232 ? 64.224 -4.525 -110.344 1.00 78.19 232 GLU A N 1
ATOM 1901 C CA . GLU A 1 232 ? 63.692 -5.443 -111.365 1.00 78.19 232 GLU A CA 1
ATOM 1902 C C . GLU A 1 232 ? 63.532 -4.745 -112.726 1.00 78.19 232 GLU A C 1
ATOM 1904 O O . GLU A 1 232 ? 64.040 -5.239 -113.728 1.00 78.19 232 GLU A O 1
ATOM 1909 N N . ASN A 1 233 ? 62.925 -3.554 -112.777 1.00 75.81 233 ASN A N 1
ATOM 1910 C CA . ASN A 1 233 ? 62.735 -2.786 -114.017 1.00 75.81 233 ASN A CA 1
ATOM 1911 C C . ASN A 1 233 ? 64.049 -2.235 -114.595 1.00 75.81 233 ASN A C 1
ATOM 1913 O O . ASN A 1 233 ? 64.201 -2.116 -115.812 1.00 75.81 233 ASN A O 1
ATOM 1917 N N . ASN A 1 234 ? 65.026 -1.914 -113.744 1.00 69.62 234 ASN A N 1
ATOM 1918 C CA . ASN A 1 234 ? 66.360 -1.502 -114.181 1.00 69.62 234 ASN A CA 1
ATOM 1919 C C . ASN A 1 234 ? 67.252 -2.687 -114.567 1.00 69.62 234 ASN A C 1
ATOM 1921 O O . ASN A 1 234 ? 68.296 -2.478 -115.187 1.00 69.62 234 ASN A O 1
ATOM 1925 N N . GLN A 1 235 ? 66.880 -3.919 -114.219 1.00 65.31 235 GLN A N 1
ATOM 1926 C CA . GLN A 1 235 ? 67.624 -5.122 -114.576 1.00 65.31 235 GLN A CA 1
ATOM 1927 C C . GLN A 1 235 ? 67.729 -5.327 -116.099 1.00 65.31 235 GLN A C 1
ATOM 1929 O O . GLN A 1 235 ? 68.864 -5.454 -116.561 1.00 65.31 235 GLN A O 1
ATOM 1934 N N . PRO A 1 236 ? 66.644 -5.269 -116.908 1.00 63.03 236 PRO A N 1
ATOM 1935 C CA . PRO A 1 236 ? 66.741 -5.369 -118.366 1.00 63.03 236 PRO A CA 1
ATOM 1936 C C . PRO A 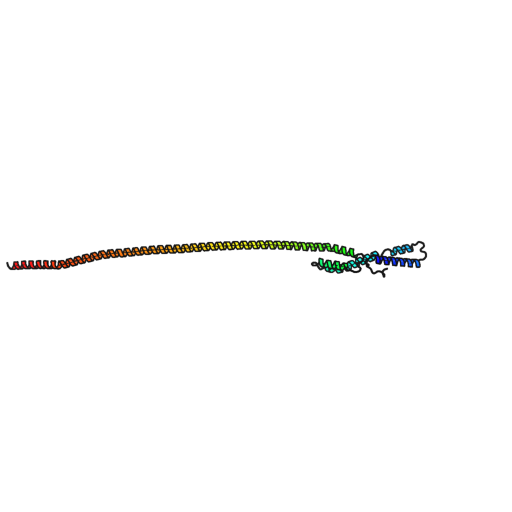1 236 ? 67.531 -4.204 -118.978 1.00 63.03 236 PRO A C 1
ATOM 1938 O O . PRO A 1 236 ? 68.277 -4.396 -119.934 1.00 63.03 236 PRO A O 1
ATOM 1941 N N . LEU A 1 237 ? 67.444 -2.999 -118.407 1.00 63.44 237 LEU A N 1
ATOM 1942 C CA . LEU A 1 237 ? 68.233 -1.842 -118.848 1.00 63.44 237 LEU A CA 1
ATOM 1943 C C . LEU A 1 237 ? 69.732 -2.036 -118.581 1.00 63.44 237 LEU A C 1
ATOM 1945 O O . LEU A 1 237 ? 70.558 -1.757 -119.449 1.00 63.44 237 LEU A O 1
ATOM 1949 N N . LYS A 1 238 ? 70.095 -2.556 -117.404 1.00 65.12 238 LYS A N 1
ATOM 1950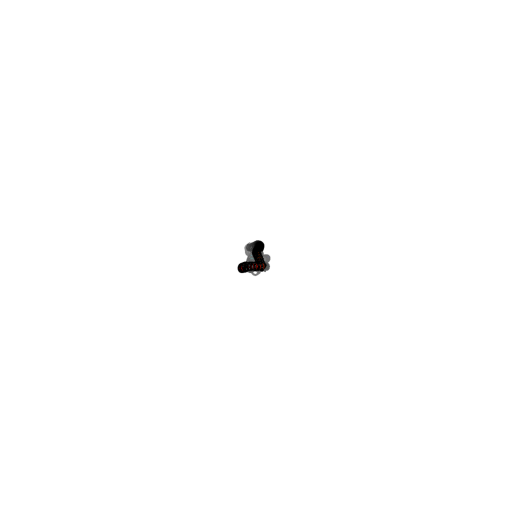 C CA . LYS A 1 238 ? 71.484 -2.865 -117.036 1.00 65.12 238 LYS A CA 1
ATOM 1951 C C . LYS A 1 238 ? 72.049 -4.016 -117.868 1.00 65.12 238 LYS A C 1
ATOM 1953 O O . LYS A 1 238 ? 73.177 -3.895 -118.342 1.00 65.12 238 LYS A O 1
ATOM 1958 N N . THR A 1 239 ? 71.289 -5.090 -118.093 1.00 67.12 239 THR A N 1
ATOM 1959 C CA . THR A 1 239 ? 71.729 -6.209 -118.944 1.00 67.12 239 THR A CA 1
ATOM 1960 C C . THR A 1 239 ? 71.886 -5.777 -120.397 1.00 67.12 239 THR A C 1
ATOM 1962 O O . THR A 1 239 ? 72.915 -6.073 -120.996 1.00 67.12 239 THR A O 1
ATOM 1965 N N . THR A 1 240 ? 70.954 -4.991 -120.942 1.00 68.00 240 THR A N 1
ATOM 1966 C CA . THR A 1 240 ? 71.064 -4.447 -122.309 1.00 68.00 240 THR A CA 1
ATOM 1967 C C . THR A 1 240 ? 72.293 -3.551 -122.454 1.00 68.00 240 THR A C 1
ATOM 1969 O O . THR A 1 240 ? 73.044 -3.674 -123.420 1.00 68.00 240 THR A O 1
ATOM 1972 N N . ARG A 1 241 ? 72.557 -2.679 -121.472 1.00 68.94 241 ARG A N 1
ATOM 1973 C CA . ARG A 1 241 ? 73.731 -1.794 -121.482 1.00 68.94 241 ARG A CA 1
ATOM 1974 C C . ARG A 1 241 ? 75.040 -2.580 -121.378 1.00 68.94 241 ARG A C 1
ATOM 1976 O O . ARG A 1 241 ? 75.995 -2.244 -122.069 1.00 68.94 241 ARG A O 1
ATOM 1983 N N . LEU A 1 242 ? 75.080 -3.637 -120.564 1.00 73.31 242 LEU A N 1
ATOM 1984 C CA . LEU A 1 242 ? 76.245 -4.517 -120.447 1.00 73.31 242 LEU A CA 1
ATOM 1985 C C . LEU A 1 242 ? 76.497 -5.291 -121.750 1.00 73.31 242 LEU A C 1
ATOM 1987 O O . LEU A 1 242 ? 77.627 -5.305 -122.228 1.00 73.31 242 LEU A O 1
ATOM 1991 N N . ILE A 1 243 ? 75.452 -5.866 -122.358 1.00 73.62 243 ILE A N 1
ATOM 1992 C CA . ILE A 1 243 ? 75.538 -6.538 -123.665 1.00 73.62 243 ILE A CA 1
ATOM 1993 C C . ILE A 1 243 ? 76.061 -5.560 -124.721 1.00 73.62 243 ILE A C 1
ATOM 1995 O O . ILE A 1 243 ? 77.002 -5.886 -125.434 1.00 73.62 243 ILE A O 1
ATOM 1999 N N . TYR A 1 244 ? 75.531 -4.334 -124.773 1.00 73.06 244 TYR A N 1
ATOM 2000 C CA . TYR A 1 244 ? 75.990 -3.305 -125.708 1.00 73.06 244 TYR A CA 1
ATOM 2001 C C . TYR A 1 244 ? 77.478 -2.952 -125.523 1.00 73.06 244 TYR A C 1
ATOM 2003 O O . TYR A 1 244 ? 78.215 -2.816 -126.500 1.00 73.06 244 TYR A O 1
ATOM 2011 N N . VAL A 1 245 ? 77.956 -2.846 -124.279 1.00 78.19 245 VAL A N 1
ATOM 2012 C CA . VAL A 1 245 ? 79.379 -2.594 -123.983 1.00 78.19 245 VAL A CA 1
ATOM 2013 C C . VAL A 1 245 ? 80.255 -3.782 -124.392 1.00 78.19 245 VAL A C 1
ATOM 2015 O O . VAL A 1 245 ? 81.283 -3.593 -125.036 1.00 78.19 245 VAL A O 1
ATOM 2018 N N . VAL A 1 246 ? 79.846 -5.015 -124.087 1.00 80.12 246 VAL A N 1
ATOM 2019 C CA . VAL A 1 246 ? 80.599 -6.216 -124.487 1.00 80.12 246 VAL A CA 1
ATOM 2020 C C . VAL A 1 246 ? 80.640 -6.351 -126.014 1.00 80.12 246 VAL A C 1
ATOM 2022 O O . VAL A 1 246 ? 81.708 -6.586 -126.576 1.00 80.12 246 VAL A O 1
ATOM 2025 N N . CYS A 1 247 ? 79.515 -6.128 -126.700 1.00 77.44 247 CYS A N 1
ATOM 2026 C CA . CYS A 1 247 ? 79.442 -6.134 -128.160 1.00 77.44 247 CYS A CA 1
ATOM 2027 C C . CYS A 1 247 ? 80.321 -5.048 -128.791 1.00 77.44 247 CYS A C 1
ATOM 2029 O O . CYS A 1 247 ? 81.015 -5.333 -129.761 1.00 77.44 247 CYS A O 1
ATOM 2031 N N . THR A 1 248 ? 80.341 -3.826 -128.248 1.00 76.44 248 THR A N 1
ATOM 2032 C CA . THR A 1 248 ? 81.201 -2.751 -128.775 1.00 76.44 248 THR A CA 1
ATOM 2033 C C . THR A 1 248 ? 82.685 -3.043 -128.558 1.00 76.44 248 THR A C 1
ATOM 2035 O O . THR A 1 248 ? 83.469 -2.858 -129.484 1.00 76.44 248 THR A O 1
ATOM 2038 N N . VAL A 1 249 ? 83.087 -3.574 -127.398 1.00 78.75 249 VAL A N 1
ATOM 2039 C CA . VAL A 1 249 ? 84.482 -3.986 -127.155 1.00 78.75 249 VAL A CA 1
ATOM 2040 C C . VAL A 1 249 ? 84.903 -5.124 -128.091 1.00 78.75 249 VAL A C 1
ATOM 2042 O O . VAL A 1 249 ? 85.978 -5.045 -128.685 1.00 78.75 249 VAL A O 1
ATOM 2045 N N . LEU A 1 250 ? 84.060 -6.146 -128.285 1.00 77.38 250 LEU A N 1
ATOM 2046 C CA . LEU A 1 250 ? 84.321 -7.231 -129.241 1.00 77.38 250 LEU A CA 1
ATOM 2047 C C . LEU A 1 250 ? 84.414 -6.715 -130.682 1.00 77.38 250 LEU A C 1
ATOM 2049 O O . LEU A 1 250 ? 85.313 -7.117 -131.414 1.00 77.38 250 LEU A O 1
ATOM 2053 N N . PHE A 1 251 ? 83.534 -5.796 -131.083 1.00 77.81 251 PHE A N 1
ATOM 2054 C CA . PHE A 1 251 ? 83.553 -5.192 -132.417 1.00 77.81 251 PHE A CA 1
ATOM 2055 C C . PHE A 1 251 ? 84.828 -4.371 -132.661 1.00 77.81 251 PHE A C 1
ATOM 2057 O O . PHE A 1 251 ? 85.465 -4.510 -133.702 1.00 77.81 251 PHE A O 1
ATOM 2064 N N . VAL A 1 252 ? 85.258 -3.571 -131.678 1.00 75.81 252 VAL A N 1
ATOM 2065 C CA . VAL A 1 252 ? 86.527 -2.823 -131.734 1.00 75.81 252 VAL A CA 1
ATOM 2066 C C . VAL A 1 252 ? 87.735 -3.765 -131.766 1.00 75.81 252 VAL A C 1
ATOM 2068 O O . VAL A 1 252 ? 88.693 -3.503 -132.493 1.00 75.81 252 VAL A O 1
ATOM 2071 N N . ALA A 1 253 ? 87.709 -4.867 -131.012 1.00 72.25 253 ALA A N 1
ATOM 2072 C CA . ALA A 1 253 ? 88.774 -5.868 -131.038 1.00 72.25 253 ALA A CA 1
ATOM 2073 C C . ALA A 1 253 ? 88.854 -6.595 -132.393 1.00 72.25 253 ALA A C 1
ATOM 2075 O O . ALA A 1 253 ? 89.951 -6.785 -132.912 1.00 72.25 253 ALA A O 1
ATOM 2076 N N . LEU A 1 254 ? 87.711 -6.941 -132.996 1.00 71.06 254 LEU A N 1
ATOM 2077 C CA . LEU A 1 254 ? 87.644 -7.548 -134.330 1.00 71.06 254 LEU A CA 1
ATOM 2078 C C . LEU A 1 254 ? 88.124 -6.588 -135.427 1.00 71.06 254 LEU A C 1
ATOM 2080 O O . LEU A 1 254 ? 88.864 -7.007 -136.309 1.00 71.06 254 LEU A O 1
ATOM 2084 N N . LEU A 1 255 ? 87.786 -5.296 -135.348 1.00 71.31 255 LEU A N 1
ATOM 2085 C CA . LEU A 1 255 ? 88.299 -4.279 -136.276 1.00 71.31 255 LEU A CA 1
ATOM 2086 C C . LEU A 1 255 ? 89.828 -4.135 -136.213 1.00 71.31 255 LEU A C 1
ATOM 2088 O O . LEU A 1 255 ? 90.459 -3.926 -137.244 1.00 71.31 255 LEU A O 1
ATOM 2092 N N . LYS A 1 256 ? 90.436 -4.298 -135.030 1.00 71.38 256 LYS A N 1
ATOM 2093 C CA . LYS A 1 256 ? 91.901 -4.297 -134.857 1.00 71.38 256 LYS A CA 1
ATOM 2094 C C . LYS A 1 256 ? 92.604 -5.565 -135.359 1.00 71.38 256 LYS A C 1
ATOM 2096 O O . LYS A 1 256 ? 93.823 -5.573 -135.410 1.00 71.38 256 LYS A O 1
ATOM 2101 N N . LEU A 1 257 ? 91.870 -6.628 -135.685 1.00 66.75 257 LEU A N 1
ATOM 2102 C CA . LEU A 1 257 ? 92.414 -7.853 -136.288 1.00 66.75 257 LEU A CA 1
ATOM 2103 C C . LEU A 1 257 ? 92.372 -7.824 -137.829 1.00 66.75 257 LEU A C 1
ATOM 2105 O O . LEU A 1 257 ? 92.950 -8.702 -138.463 1.00 66.75 257 LEU A O 1
ATOM 2109 N N . VAL A 1 258 ? 91.687 -6.841 -138.429 1.00 60.75 258 VAL A N 1
ATOM 2110 C CA . VAL A 1 258 ? 91.484 -6.694 -139.889 1.00 60.75 258 VAL A CA 1
ATOM 2111 C C . VAL A 1 258 ? 92.333 -5.541 -140.483 1.00 60.75 258 VAL A C 1
ATOM 2113 O O . VAL A 1 258 ? 92.264 -5.252 -141.679 1.00 60.75 258 VAL A O 1
ATOM 2116 N N . HIS A 1 259 ? 93.184 -4.906 -139.674 1.00 48.97 259 HIS A N 1
ATOM 2117 C CA . HIS A 1 259 ? 94.205 -3.921 -140.066 1.00 48.97 259 HIS A CA 1
ATOM 2118 C C . HIS A 1 259 ? 95.537 -4.265 -139.409 1.00 48.97 259 HIS A C 1
ATOM 2120 O O . HIS A 1 259 ? 96.573 -4.062 -140.076 1.00 48.97 259 HIS A O 1
#

Secondary structure (DSSP, 8-state):
-TTT--SS-SSSHHHHHHHHHHHHHHHHHHHHH----TT-HHHHHHHHHTSSSHHHHHHHHHHHHHHHHHHHHHHHHHH-SSSHHHHHHHHHHHHHT-TT--TTHHHHHHHHHHHHHHHHHHHHHHHHHHHHHHHHHHHHHHHHHHHHHHHHHHHHHHHHHHHHHHHHHHHHHHHHHHHHHHHHHHHHHHHHHHHHHHHHHHHHHHHHHHHHHHHHHHHHHHHHHHHHHHHHHHHHHHHHHHHHHHHHHHHHHHHTT--

Foldseek 3Di:
DVVPDDAQAADPCVLVVVLVVVLVVVVVVCVVPDDPPVVCPVVVVSCVVSPDDRPVVRLVRLVVVLVVVLCVLCVVCVVCLPCNVVSVVSSVVVLVPDPSSHDCSVVSVVVVVVVCPVVVVVSVVVVVVVVVVVVVVVVVVVVVVVVVVVVVVVVVVVVVVVVVVVVVVVVVVVVVVVVVVVVVVVVVVVVVVVVVVVVVVVVVVVVVVVVVVVVVVVVVVVVVVVVVVVCVVCVVVVVVVVVVVVVVVVVVVVVVVVD

InterPro domains:
  IPR003191 Guanylate-binding protein/Atlastin, C-terminal [PF02841] (1-224)
  IPR036543 Guanylate-binding protein, C-terminal domain superfamily [SSF48340] (1-225)

pLDDT: mean 85.28, std 10.14, range [48.97, 97.62]

Sequence (259 aa):
MVQQVSLPTDTLQEPLDVHTACKREAIAVFMELSFKDDNQELQERLVVINFKAPSLKNEEASLKYCQAELKKISEPLIESHSLYLEVKMKVEQAYQLLPRTGVKANEVFQTFLQSQAATEKSILQSVKALTEGEKTIAAEKKAVKKELELLRQKQKEQEEAMKTQERSFQEHIAQQKKKWEVERENLLRESEKMLQHKLKVQEELLVDRFKRKYEVLTEEISRLNVRIKENENNQPLKTTRLIYVVCTVLFVALLKLVH

Organism: Castor canadensis (NCBI:txid51338)